Protein 6LFW (pdb70)

Secondary structure (DSSP, 8-state):
-PPPEE-S-SEEEE-TT--EEEEEEESS--TT-EEEEEE-TT--EEEEEETTTEEPTT--TTEEEEEETTEEEEEE-S--GGG-SEEEEEE-SSSSPEE---EEEEE----EEEEE--EEE-TT--EEEEEEEESS-GGGSEEEEEEE-TT--EEEEEEE-TT--EEE-GGGTTTEEEEEETTTTEEEEEE-S--GGG-EEEEEEEEEEEETTTEEEEEEE---EEEEE--

Nearest PDB structures (foldseek):
  6lfw-assembly1_A  TM=1.004E+00  e=7.550E-48  Mus musculus
  3etb-assembly3_H  TM=9.544E-01  e=4.315E-32  Mus musculus
  7pa6-assembly2_TTT  TM=9.488E-01  e=3.819E-30  Homo sapiens
  6eqc-assembly1_D  TM=9.399E-01  e=9.265E-30  Mus musculus
  4ouo-assembly1_A-2  TM=4.957E-01  e=4.091E-26  Gallus gallus

B-factor: mean 19.58, std 11.1, range [7.52, 74.3]

CATH classification: 2.60.40.10

Solvent-accessible surface area: 10933 Å² total; per-residue (Å²): 205,71,2,109,15,43,14,100,29,89,53,50,65,3,46,101,47,54,173,14,74,0,52,1,116,2,66,72,12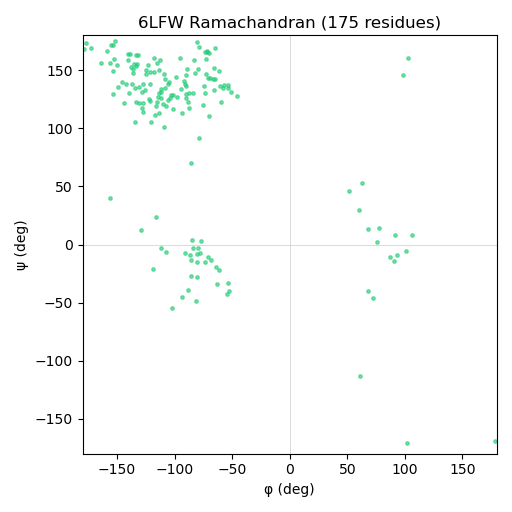2,0,51,44,22,0,0,0,0,15,21,56,112,109,26,39,7,66,3,5,0,54,68,6,65,76,50,36,96,82,28,59,104,63,8,102,4,46,32,70,32,48,93,7,23,0,20,0,20,97,4,62,103,111,3,37,5,31,0,1,0,1,0,4,71,63,94,23,24,26,20,1,58,6,0,103,0,62,56,100,266,162,26,115,15,93,16,61,37,29,27,128,26,150,66,53,23,66,26,101,0,29,0,52,9,53,53,31,86,2,48,97,64,12,1,7,0,0,4,24,17,93,118,144,125,8,58,5,0,0,20,7,27,12,83,34,88,59,98,40,18,112,99,0,117,87,23,7,76,3,42,35,29,58,140,173,44,38,0,43,0,62,0,50,61,2,108,65,103,1,32,6,69,0,5,0,0,21,7,23,88,39,131,136,102,116,2,75,2,7,16,65,25,4,113,18,16,58,1,51,6,55,126

Sequence (231 aa):
MDIQMTQTASSLSSASLGDRVVTISSSCRRASQYINNYLLNWYQQKPDGTTVTLLLIYYTSSILHSGVPSSRFIIGSSGSGTDYSLTISSNLDQQEDIATYFCQQGYTLPLTFGAGTKKLELKREVKLVESGGGLVKPGGSSLKKLSSCCAASGFTFSTYGMSWVRQTPEKRLEWVASISGGGDTYYTDDIVKGRVTISRDNDRNILYLQMMSSSSLLRSSEDTAMYHCCTRGALVRLPHYYSMMDYWGQGTSSVTVSS

Radius of gyration: 17.37 Å; Cα contacts (8 Å, |Δi|>4): 722; chains: 1; bounding box: 48×35×43 Å

Foldseek 3Di:
DDKAKAFPAQEDEDAAQAKDKTKIFIPWFQALQKWKWWQAPVGFIATAAGSQAHGDPPHDPQWGWDDGTGIIMIMHGRDDPRRQTWMKMWGQRDPPIAIYFTYGYHYVVLWAWAKDWADEEAFFAKIKMKIAIDNDQLLQWKKFKWWQFPSRGIGTAKIAGSVGDIDGHPVCPPQWDWGADNVRRMIMIIGGGDDQRVFTFIKMFIWDADDPPTSTDRGGIHSGDTHGYHD

Structure (mmCIF, N/CA/C/O backbone):
data_6LFW
#
_entry.id   6LFW
#
_cell.length_a   92.210
_cell.length_b   92.210
_cell.length_c   51.550
_cell.angle_alpha   90.000
_cell.angle_beta   90.000
_cell.angle_gamma   90.000
#
_symmetry.space_group_name_H-M   'I 4'
#
loop_
_entity.id
_entity.type
_entity.pdbx_description
1 polymer PCB4scFv(hN56D)
2 non-polymer 1,2,3-tris(chloranyl)-5-(3-chloranyl-4-methoxy-phenyl)benzene
3 non-polymer 'SODIUM ION'
4 water water
#
loop_
_atom_site.group_PDB
_atom_site.id
_atom_site.type_symbol
_atom_site.label_atom_id
_atom_site.label_alt_id
_atom_site.label_comp_id
_atom_site.label_asym_id
_atom_site.label_entity_id
_atom_site.label_seq_id
_atom_site.pdbx_PDB_ins_code
_atom_site.Cartn_x
_atom_site.Cartn_y
_atom_site.Cartn_z
_atom_site.occupancy
_atom_site.B_iso_or_equiv
_atom_site.auth_seq_id
_atom_site.auth_comp_id
_atom_site.auth_asym_id
_atom_site.auth_atom_id
_atom_site.pdbx_PDB_model_num
ATOM 1 N N . MET A 1 1 ? 3.34100 8.90500 1.04100 1.000 53.35113 1 MET A N 1
ATOM 2 C CA . MET A 1 1 ? 2.47800 8.52200 -0.06900 1.000 52.02992 1 MET A CA 1
ATOM 3 C C . MET A 1 1 ? 1.38400 9.56300 -0.27600 1.000 41.54182 1 MET A C 1
ATOM 4 O O . MET A 1 1 ? 1.10000 10.36700 0.61600 1.000 39.79951 1 MET A O 1
ATOM 9 N N . ASP A 1 2 ? 0.77800 9.54600 -1.45900 1.000 32.26439 2 ASP A N 1
ATOM 10 C CA . ASP A 1 2 ? -0.21300 10.56000 -1.79900 1.000 24.55558 2 ASP A CA 1
ATOM 11 C C . ASP A 1 2 ? -1.45000 10.41700 -0.91800 1.000 19.88923 2 ASP A C 1
ATOM 12 O O . ASP A 1 2 ? -1.87200 9.31000 -0.57600 1.000 22.81326 2 ASP A O 1
ATOM 17 N N . ILE A 1 3 ? -2.02100 11.54700 -0.53000 1.000 14.00431 3 ILE A N 1
ATOM 18 C CA . ILE A 1 3 ? -3.25800 11.54700 0.24400 1.000 12.56993 3 ILE A CA 1
ATOM 19 C C . ILE A 1 3 ? -4.42800 11.51700 -0.73300 1.000 12.67784 3 ILE A C 1
ATOM 20 O O . ILE A 1 3 ? -4.60100 12.43400 -1.53900 1.000 15.36500 3 ILE A O 1
ATOM 25 N N . GLN A 1 4 ? -5.22600 10.45900 -0.67600 1.000 12.97524 4 GLN A N 1
ATOM 26 C CA . GLN A 1 4 ? -6.39200 10.33800 -1.53900 1.000 14.22276 4 GLN A CA 1
ATOM 27 C C . GLN A 1 4 ? -7.58300 11.01100 -0.86900 1.000 11.99618 4 GLN A C 1
ATOM 28 O O . GLN A 1 4 ? -7.86300 10.76300 0.30500 1.000 12.77785 4 GLN A O 1
ATOM 34 N N . MET A 1 5 ? -8.27400 11.86900 -1.61400 1.000 11.54875 5 MET A N 1
ATOM 35 C CA . MET A 1 5 ? -9.48100 12.53600 -1.13700 1.000 10.05384 5 MET A CA 1
ATOM 36 C C . MET A 1 5 ? -10.67600 11.88400 -1.81100 1.000 10.28544 5 MET A C 1
ATOM 37 O O . MET A 1 5 ? -10.76100 11.85800 -3.05100 1.000 12.73047 5 MET A O 1
ATOM 42 N N . THR A 1 6 ? -11.61500 11.39700 -1.00700 1.000 11.11449 6 THR A N 1
ATOM 43 C CA . THR A 1 6 ? -12.76100 10.64900 -1.50900 1.000 11.07501 6 THR A CA 1
ATOM 44 C C . THR A 1 6 ? -14.04600 11.41500 -1.22600 1.000 10.41967 6 THR A C 1
ATOM 45 O O . THR A 1 6 ? -14.34700 11.72700 -0.06800 1.000 10.85656 6 THR A O 1
ATOM 49 N N . GLN A 1 7 ? -14.80400 11.70300 -2.27800 1.000 9.51956 7 GLN A N 1
ATOM 50 C CA . GLN A 1 7 ? -16.16300 12.22600 -2.16600 1.000 8.72210 7 GLN A CA 1
ATOM 51 C C . GLN A 1 7 ? -17.08400 11.08800 -2.60700 1.000 9.11425 7 GLN A C 1
ATOM 52 O O . GLN A 1 7 ? -17.19300 10.79600 -3.80000 1.000 11.15660 7 GLN A O 1
ATOM 58 N N . THR A 1 8 ? -17.69800 10.38600 -1.64500 1.000 10.47231 8 THR A N 1
ATOM 59 C CA . THR A 1 8 ? -18.42100 9.16500 -1.99900 1.000 10.72760 8 THR A CA 1
ATOM 60 C C . THR A 1 8 ? -19.59500 9.42800 -2.92800 1.000 11.30925 8 THR A C 1
ATOM 61 O O . THR A 1 8 ? -19.89400 8.58500 -3.78300 1.000 13.32265 8 THR A O 1
ATOM 65 N N . ALA A 1 9 ? -20.27000 10.57000 -2.79000 1.000 11.27240 9 ALA A N 1
ATOM 66 C CA . ALA A 1 9 ? -21.38800 10.88600 -3.67100 1.000 11.76194 9 ALA A CA 1
ATOM 67 C C . ALA A 1 9 ? -20.88900 11.64100 -4.89000 1.000 10.34335 9 ALA A C 1
ATOM 68 O O . ALA A 1 9 ? -20.17000 12.63700 -4.76500 1.000 12.50676 9 ALA A O 1
ATOM 70 N N . SER A 1 10 ? -21.27100 11.17500 -6.07000 1.000 9.87487 10 SER A N 1
ATOM 71 C CA . SER A 1 10 ? -20.96400 11.93700 -7.27400 1.000 9.64063 10 SER A CA 1
ATOM 72 C C . SER A 1 10 ? -22.00700 12.98500 -7.58000 1.000 9.11951 10 SER A C 1
ATOM 73 O O . SER A 1 10 ? -21.67600 14.01000 -8.18200 1.000 11.00132 10 SER A O 1
ATOM 76 N N . SER A 1 11 ? -23.25700 12.77500 -7.16100 1.000 9.57220 11 SER A N 1
ATOM 77 C CA . SER A 1 11 ? -24.24800 13.83100 -7.29200 1.000 9.74327 11 SER A CA 1
ATOM 78 C C . SER A 1 11 ? -25.30700 13.63700 -6.22800 1.000 11.03290 11 SER A C 1
ATOM 79 O O . SER A 1 11 ? -25.58100 12.51000 -5.81900 1.000 11.01711 11 SER A O 1
ATOM 82 N N . LEU A 1 12 ? -25.89100 14.75000 -5.78000 1.000 10.97237 12 LEU A N 1
ATOM 83 C CA . LEU A 1 12 ? -27.02000 14.71900 -4.86200 1.000 11.16976 12 LEU A CA 1
ATOM 84 C C . LEU A 1 12 ? -28.16800 15.48200 -5.49900 1.000 13.06472 12 LEU A C 1
ATOM 85 O O . LEU A 1 12 ? -27.96100 16.55400 -6.07900 1.000 13.84640 12 LEU A O 1
ATOM 90 N N A SER A 1 13 ? -29.38200 14.93400 -5.37900 0.570 12.68573 13 SER A N 1
ATOM 91 N N B SER A 1 13 ? -29.35500 14.89700 -5.44500 0.430 13.57268 13 SER A N 1
ATOM 92 C CA A SER A 1 13 ? -30.59600 15.50000 -5.97200 0.570 13.83587 13 SER A CA 1
ATOM 93 C CA B SER A 1 13 ? -30.55600 15.53800 -5.95000 0.430 15.60713 13 SER A CA 1
ATOM 94 C C A SER A 1 13 ? -31.44800 16.13700 -4.87700 0.570 14.27013 13 SER A C 1
ATOM 95 C C B SER A 1 13 ? -31.27300 16.20900 -4.79100 0.430 15.47817 13 SER A C 1
ATOM 96 O O A SER A 1 13 ? -31.85300 15.46100 -3.92500 0.570 15.93875 13 SER A O 1
ATOM 97 O O B SER A 1 13 ? -31.37700 15.64500 -3.69800 0.430 16.90992 13 SER A O 1
ATOM 102 N N . ALA A 1 14 ? -31.74700 17.42700 -5.02400 1.000 14.93863 14 ALA A N 1
ATOM 103 C CA . ALA A 1 14 ? -32.37300 18.18300 -3.95000 1.000 17.17311 14 ALA A CA 1
ATOM 104 C C . ALA A 1 14 ? -33.36200 19.19300 -4.51200 1.000 19.14703 14 ALA A C 1
ATOM 105 O O . ALA A 1 14 ? -33.44000 19.41700 -5.71900 1.000 20.01556 14 ALA A O 1
ATOM 107 N N . SER A 1 15 ? -34.12900 19.79300 -3.61000 1.000 18.68645 15 SER A N 1
ATOM 108 C CA . SER A 1 15 ? -35.11100 20.81100 -3.95100 1.000 19.67341 15 SER A CA 1
ATOM 109 C C . SER A 1 15 ? -34.69000 22.15700 -3.37600 1.000 16.48356 15 SER A C 1
ATOM 110 O O . SER A 1 15 ? -33.91800 22.23000 -2.42000 1.000 16.07561 15 SER A O 1
ATOM 113 N N . LEU A 1 16 ? -35.22600 23.23100 -3.95700 1.000 17.08889 16 LEU A N 1
ATOM 114 C CA . LEU A 1 16 ? -34.99100 24.55600 -3.40100 1.000 17.20996 16 LEU A CA 1
ATOM 115 C C . LEU A 1 16 ? -35.36800 24.58400 -1.92800 1.000 16.24668 16 LEU A C 1
ATOM 116 O O . LEU A 1 16 ? -36.40100 24.04400 -1.52000 1.000 19.37864 16 LEU A O 1
ATOM 121 N N . GLY A 1 17 ? -34.52200 25.21800 -1.13100 1.000 15.49923 17 GLY A N 1
ATOM 122 C CA . GLY A 1 17 ? -34.76600 25.31000 0.29000 1.000 14.49121 17 GLY A CA 1
ATOM 123 C C . GLY A 1 17 ? -34.23900 24.14400 1.08900 1.000 14.54122 17 GLY A C 1
ATOM 124 O O . GLY A 1 17 ? -34.19000 24.24000 2.31800 1.000 16.42565 17 GLY A O 1
ATOM 125 N N . ASP A 1 18 ? -33.81300 23.06300 0.43200 1.000 15.67030 18 ASP A N 1
ATOM 126 C CA . ASP A 1 18 ? -33.33300 21.88200 1.12800 1.000 15.11234 18 ASP A CA 1
ATOM 127 C C . ASP A 1 18 ? -31.97700 22.15200 1.76300 1.000 14.58596 18 ASP A C 1
ATOM 128 O O . ASP A 1 18 ? -31.29200 23.13000 1.46500 1.000 14.41489 18 ASP A O 1
ATOM 133 N N . ARG A 1 19 ? -31.58900 21.24200 2.64100 1.000 13.97799 19 ARG A N 1
ATOM 134 C CA . ARG A 1 19 ? -30.25600 21.20500 3.20800 1.000 14.45963 19 ARG A CA 1
ATOM 135 C C . ARG A 1 19 ? -29.57400 19.95100 2.68500 1.000 14.14906 19 ARG A C 1
ATOM 136 O O . ARG A 1 19 ? -30.16900 18.86900 2.67900 1.000 17.41525 19 ARG A O 1
ATOM 144 N N A VAL A 1 20 ? -28.34700 20.10200 2.19500 0.770 12.68310 20 VAL A N 1
ATOM 145 N N B VAL A 1 20 ? -28.31400 20.09300 2.28200 0.230 13.58321 20 VAL A N 1
ATOM 146 C CA A VAL A 1 20 ? -27.58900 18.97400 1.67200 0.770 13.41740 20 VAL A CA 1
ATOM 147 C CA B VAL A 1 20 ? -27.57000 19.02500 1.62400 0.230 13.68585 20 VAL A CA 1
ATOM 148 C C A VAL A 1 20 ? -26.22400 18.95300 2.33100 0.770 12.73574 20 VAL A C 1
ATOM 149 C C B VAL A 1 20 ? -26.17800 18.95800 2.23800 0.230 12.76732 20 VAL A C 1
ATOM 150 O O A VAL A 1 20 ? -25.64000 19.99900 2.62600 0.770 14.18854 20 VAL A O 1
ATOM 151 O O B VAL A 1 20 ? -25.53200 19.99400 2.42200 0.230 12.86207 20 VAL A O 1
ATOM 158 N N . THR A 1 21 ? -25.71100 17.74600 2.55300 1.000 11.86984 21 THR A N 1
ATOM 159 C CA . THR A 1 21 ? -24.38500 17.55300 3.13100 1.000 12.13303 21 THR A CA 1
ATOM 160 C C . THR A 1 21 ? -23.52000 16.71400 2.20200 1.000 11.74615 21 THR A C 1
ATOM 161 O O . THR A 1 21 ? -23.91100 15.60800 1.80500 1.000 13.78850 21 THR A O 1
ATOM 165 N N . ILE A 1 22 ? -22.34800 17.24500 1.86000 1.000 10.69076 22 ILE A N 1
ATOM 166 C CA . ILE A 1 22 ? -21.40000 16.61300 0.94900 1.000 9.81697 22 ILE A CA 1
ATOM 167 C C . ILE A 1 22 ? -20.21700 16.10800 1.76700 1.000 9.99594 22 ILE A C 1
ATOM 168 O O . ILE A 1 22 ? -19.50300 16.90300 2.38800 1.000 10.39335 22 ILE A O 1
ATOM 173 N N . SER A 1 23 ? -19.98300 14.79800 1.72800 1.000 10.30387 23 SER A N 1
ATOM 174 C CA A SER A 1 23 ? -18.88800 14.21100 2.49100 0.410 10.63285 23 SER A CA 1
ATOM 175 C CA B SER A 1 23 ? -18.89400 14.18600 2.48100 0.270 10.38282 23 SER A CA 1
ATOM 176 C CA C SER A 1 23 ? -18.90000 14.15700 2.46900 0.320 10.24597 23 SER A CA 1
ATOM 177 C C . SER A 1 23 ? -17.57500 14.24800 1.71100 1.000 10.01962 23 SER A C 1
ATOM 178 O O . SER A 1 23 ? -17.53500 14.17600 0.48000 1.000 11.29609 23 SER A O 1
ATOM 185 N N . CYS A 1 24 ? -16.47900 14.36300 2.45600 1.000 10.51968 24 CYS A N 1
ATOM 186 C CA . CYS A 1 24 ? -15.12800 14.33400 1.90600 1.000 10.53811 24 CYS A CA 1
ATOM 187 C C . CYS A 1 24 ? -14.25400 13.60900 2.91300 1.000 10.88025 24 CYS A C 1
ATOM 188 O O . CYS A 1 24 ? -14.15800 14.05000 4.05700 1.000 13.80692 24 CYS A O 1
ATOM 191 N N . ARG A 1 25 ? -13.60300 12.52700 2.51000 1.000 11.20924 25 ARG A N 1
ATOM 192 C CA A ARG A 1 25 ? -12.74700 11.75300 3.39800 0.500 12.05671 25 ARG A CA 1
ATOM 193 C CA B ARG A 1 25 ? -12.74200 11.77600 3.41000 0.500 11.91459 25 ARG A CA 1
ATOM 194 C C . ARG A 1 25 ? -11.31200 11.82600 2.90000 1.000 11.96459 25 ARG A C 1
ATOM 195 O O . ARG A 1 25 ? -11.06700 11.71900 1.70600 1.000 13.51215 25 ARG A O 1
ATOM 210 N N . ALA A 1 26 ? -10.36400 12.01000 3.81700 1.000 12.84101 26 ALA A N 1
ATOM 211 C CA . ALA A 1 26 ? -8.94300 11.96900 3.50200 1.000 13.55689 26 ALA A CA 1
ATOM 212 C C . ALA A 1 26 ? -8.38500 10.59800 3.87700 1.000 13.74639 26 ALA A C 1
ATOM 213 O O . ALA A 1 26 ? -8.80400 10.00100 4.86500 1.000 14.37804 26 ALA A O 1
ATOM 215 N N . SER A 1 27 ? -7.44200 10.08900 3.07700 1.000 14.10169 27 SER A N 1
ATOM 216 C CA . SER A 1 27 ? -6.85100 8.78300 3.37900 1.000 13.44372 27 SER A CA 1
ATOM 217 C C . SER A 1 27 ? -5.88700 8.83800 4.55900 1.000 15.68872 27 SER A C 1
ATOM 218 O O . SER A 1 27 ? -5.51900 7.78500 5.09200 1.000 17.68107 27 SER A O 1
ATOM 221 N N . GLN A 1 28 ? -5.46100 10.02800 4.97500 1.000 16.13615 28 GLN A N 1
ATOM 222 C CA . GLN A 1 28 ? -4.70700 10.15800 6.20600 1.000 19.28126 28 GLN A CA 1
ATOM 223 C C . GLN A 1 28 ? -4.96000 11.53400 6.79100 1.000 16.18352 28 GLN A C 1
ATOM 224 O O . GLN A 1 28 ? -5.61900 12.38100 6.18500 1.000 15.25972 28 GLN A O 1
ATOM 230 N N . TYR A 1 29 ? -4.41300 11.74800 7.97800 1.000 17.84161 29 TYR A N 1
ATOM 231 C CA . TYR A 1 29 ? -4.58100 12.99700 8.70200 1.000 19.53129 29 TYR A CA 1
ATOM 232 C C . TYR A 1 29 ? -4.09400 14.17400 7.86700 1.000 18.62065 29 TYR A C 1
ATOM 233 O O . TYR A 1 29 ? -3.05800 14.09700 7.20500 1.000 19.16809 29 TYR A O 1
ATOM 242 N N . ILE A 1 30 ? -4.86600 15.26200 7.88300 1.000 15.86243 30 ILE A N 1
ATOM 243 C CA . ILE A 1 30 ? -4.50100 16.45800 7.12600 1.000 15.56502 30 ILE A CA 1
ATOM 244 C C . ILE A 1 30 ? -4.54400 17.72000 7.98100 1.000 16.70727 30 ILE A C 1
ATOM 245 O O . ILE A 1 30 ? -4.50300 18.83400 7.44300 1.000 16.18878 30 ILE A O 1
ATOM 250 N N . ASN A 1 31 ? -4.64800 17.56700 9.30700 1.000 19.24441 31 ASN A N 1
ATOM 251 C CA . ASN A 1 31 ? -4.51100 18.69900 10.23000 1.000 19.33916 31 ASN A CA 1
ATOM 252 C C . ASN A 1 31 ? -5.55600 19.78500 9.96800 1.000 15.64398 31 ASN A C 1
ATOM 253 O O . ASN A 1 31 ? -5.30100 20.96800 10.18200 1.000 16.89676 31 ASN A O 1
ATOM 258 N N . ASN A 1 32 ? -6.73100 19.41100 9.46400 1.000 16.05982 32 ASN A N 1
ATOM 259 C CA . ASN A 1 32 ? -7.79800 20.36100 9.17000 1.000 15.02549 32 ASN A CA 1
ATOM 260 C C . ASN A 1 32 ? -7.45000 21.29800 8.02000 1.000 13.18842 32 ASN A C 1
ATOM 261 O O . ASN A 1 32 ? -8.14800 22.29800 7.80800 1.000 14.35698 32 ASN A O 1
ATOM 266 N N . TYR A 1 33 ? -6.39800 20.99500 7.25300 1.000 12.95945 33 TYR A N 1
ATOM 267 C CA . TYR A 1 33 ? -6.00400 21.82400 6.11200 1.000 12.62257 33 TYR A CA 1
ATOM 268 C C . TYR A 1 33 ? -6.80800 21.39700 4.88300 1.000 11.88300 33 TYR A C 1
ATOM 269 O O . TYR A 1 33 ? -6.29500 20.83000 3.91500 1.000 12.17514 33 TYR A O 1
ATOM 278 N N . LEU A 1 34 ? -8.09800 21.70600 4.92600 1.000 11.92775 34 LEU A N 1
ATOM 279 C CA A LEU A 1 34 ? -9.05600 21.27300 3.91800 0.600 11.62245 34 LEU A CA 1
ATOM 280 C CA B LEU A 1 34 ? -9.03800 21.28300 3.89900 0.400 11.47243 34 LEU A CA 1
ATOM 281 C C . LEU A 1 34 ? -9.72700 22.49900 3.30800 1.000 10.59601 34 LEU A C 1
ATOM 282 O O . LEU A 1 34 ? -10.26500 23.34500 4.04100 1.000 11.75667 34 LEU A O 1
ATOM 291 N N . ASN A 1 35 ? -9.71900 22.57600 1.98100 1.000 9.83276 35 ASN A N 1
ATOM 292 C CA . ASN A 1 35 ? -10.37400 23.64500 1.24100 1.000 9.21953 35 ASN A CA 1
ATOM 293 C C . ASN A 1 35 ? -11.54300 23.07900 0.44500 1.000 9.18268 35 ASN A C 1
ATOM 294 O O . ASN A 1 35 ? -11.51100 21.92400 0.01900 1.000 9.84592 35 ASN A O 1
ATOM 299 N N . TRP A 1 36 ? -12.56400 23.90500 0.22500 1.000 8.93791 36 TRP A N 1
ATOM 300 C CA . TRP A 1 36 ? -13.68900 23.54300 -0.62700 1.000 8.89844 36 TRP A CA 1
ATOM 301 C C . TRP A 1 36 ? -13.79600 24.54600 -1.75900 1.000 8.62472 36 TRP A C 1
ATOM 302 O O . TRP A 1 36 ? -13.68600 25.75800 -1.52700 1.000 9.56957 36 TRP A O 1
ATOM 313 N N . TYR A 1 37 ? -14.06000 24.03600 -2.96500 1.000 8.91159 37 TYR A N 1
ATOM 314 C CA . TYR A 1 37 ? -14.24700 24.84100 -4.16500 1.000 9.38270 37 TYR A CA 1
ATOM 315 C C . TYR A 1 37 ? -15.62400 24.57300 -4.76300 1.000 9.60115 37 TYR A C 1
ATOM 316 O O . TYR A 1 37 ? -16.15300 23.45400 -4.68600 1.000 9.58273 37 TYR A O 1
ATOM 325 N N . GLN A 1 38 ? -16.18500 25.60300 -5.38900 1.000 9.63537 38 GLN A N 1
ATOM 326 C CA . GLN A 1 38 ? -17.45100 25.51600 -6.11100 1.000 9.53272 38 GLN A CA 1
ATOM 327 C C . GLN A 1 38 ? -17.18700 25.75200 -7.58800 1.000 9.40639 38 GLN A C 1
ATOM 328 O O . GLN A 1 38 ? -16.55100 26.74600 -7.95200 1.000 10.80919 38 GLN A O 1
ATOM 334 N N . GLN A 1 39 ? -17.63800 24.82300 -8.43800 1.000 9.07740 39 GLN A N 1
ATOM 335 C CA . GLN A 1 39 ? -17.55700 24.99700 -9.88800 1.000 8.79579 39 GLN A CA 1
ATOM 336 C C . GLN A 1 39 ? -18.96200 25.11900 -10.45300 1.000 9.67484 39 GLN A C 1
ATOM 337 O O . GLN A 1 39 ? -19.74200 24.16700 -10.40200 1.000 10.01436 39 GLN A O 1
ATOM 343 N N . LYS A 1 40 ? -19.28700 26.30200 -10.97500 1.000 10.73023 40 LYS A N 1
ATOM 344 C CA . LYS A 1 40 ? -20.61200 26.53300 -11.53100 1.000 11.94354 40 LYS A CA 1
ATOM 345 C C . LYS A 1 40 ? -20.77000 25.77700 -12.85100 1.000 11.97775 40 LYS A C 1
ATOM 346 O O . LYS A 1 40 ? -19.78300 25.33300 -13.44400 1.000 12.77785 40 LYS A O 1
ATOM 352 N N . PRO A 1 41 ? -22.01000 25.63200 -13.34300 1.000 13.17000 41 PRO A N 1
ATOM 353 C CA . PRO A 1 41 ? -22.19300 24.98700 -14.65300 1.000 14.73598 41 PRO A CA 1
ATOM 354 C C . PRO A 1 41 ? -21.37000 25.60300 -15.76700 1.000 14.56227 41 PRO A C 1
ATOM 355 O O . PRO A 1 41 ? -20.91700 24.87200 -16.65900 1.000 16.09930 41 PRO A O 1
ATOM 359 N N . ASP A 1 42 ? -21.13500 26.91300 -15.73800 1.000 13.67796 42 ASP A N 1
ATOM 360 C CA . ASP A 1 42 ? -20.34000 27.53200 -16.79300 1.000 13.66480 42 ASP A CA 1
ATOM 361 C C . ASP A 1 42 ? -18.84600 27.27700 -16.62900 1.000 12.62257 42 ASP A C 1
ATOM 362 O O . ASP A 1 42 ? -18.04700 27.78400 -17.42400 1.000 13.74112 42 ASP A O 1
ATOM 367 N N . GLY A 1 43 ? -18.44800 26.49800 -15.62300 1.000 11.92775 43 GLY A N 1
ATOM 368 C CA . GLY A 1 43 ? -17.07100 26.10000 -15.44100 1.000 12.48571 43 GLY A CA 1
ATOM 369 C C . GLY A 1 43 ? -16.30100 26.94200 -14.44700 1.000 11.14607 43 GLY A C 1
ATOM 370 O O . GLY A 1 43 ? -15.21000 26.54100 -14.04400 1.000 11.91985 43 GLY A O 1
ATOM 371 N N A THR A 1 44 ? -16.82800 28.09700 -14.04600 0.450 10.98553 44 THR A N 1
ATOM 372 N N B THR A 1 44 ? -16.83800 28.09700 -14.04300 0.550 10.72234 44 THR A N 1
ATOM 373 C CA A THR A 1 44 ? -16.07500 28.99200 -13.17900 0.450 10.63022 44 THR A CA 1
ATOM 374 C CA B THR A 1 44 ? -16.11700 28.98900 -13.14400 0.550 10.44862 44 THR A CA 1
ATOM 375 C C A THR A 1 44 ? -15.89300 28.38200 -11.79400 0.450 9.98278 44 THR A C 1
ATOM 376 C C B THR A 1 44 ? -15.88800 28.32100 -11.79800 0.550 10.48020 44 THR A C 1
ATOM 377 O O A THR A 1 44 ? -16.85600 27.93900 -11.15400 0.450 10.29860 44 THR A O 1
ATOM 378 O O B THR A 1 44 ? -16.81500 27.77600 -11.18400 0.550 12.11461 44 THR A O 1
ATOM 385 N N . VAL A 1 45 ? -14.65100 28.39200 -11.32500 1.000 9.89592 45 VAL A N 1
ATOM 386 C CA . VAL A 1 45 ? -14.27400 27.82600 -10.03800 1.000 8.86685 45 VAL A CA 1
ATOM 387 C C . VAL A 1 45 ? -14.02200 28.97500 -9.07600 1.000 9.95383 45 VAL A C 1
ATOM 388 O O . VAL A 1 45 ? -13.31900 29.93800 -9.42000 1.000 11.85405 45 VAL A O 1
ATOM 392 N N . THR A 1 46 ? -14.56100 28.85800 -7.86300 1.000 10.23544 46 THR A N 1
ATOM 393 C CA . THR A 1 46 ? -14.24500 29.79300 -6.80000 1.000 10.60390 46 THR A CA 1
ATOM 394 C C . THR A 1 46 ? -13.93700 29.03500 -5.52300 1.000 10.10121 46 THR A C 1
ATOM 395 O O . THR A 1 46 ? -14.40300 27.90700 -5.31200 1.000 10.36966 46 THR A O 1
ATOM 399 N N . LEU A 1 47 ? -13.14000 29.67900 -4.67700 1.000 10.89341 47 LEU A N 1
ATOM 400 C CA . LEU A 1 47 ? -12.92800 29.19800 -3.32400 1.000 10.38019 47 LEU A CA 1
ATOM 401 C C . LEU A 1 47 ? -14.18800 29.45100 -2.50500 1.000 11.40663 47 LEU A C 1
ATOM 402 O O . LEU A 1 47 ? -14.76700 30.54200 -2.53600 1.000 13.30949 47 LEU A O 1
ATOM 407 N N A LEU A 1 48 ? -14.59000 28.43800 -1.74600 0.710 11.08817 48 LEU A N 1
ATOM 408 N N B LEU A 1 48 ? -14.63700 28.42500 -1.78600 0.290 11.16186 48 LEU A N 1
ATOM 409 C CA A LEU A 1 48 ? -15.77900 28.49100 -0.91200 0.710 12.06460 48 LEU A CA 1
ATOM 410 C CA B LEU A 1 48 ? -15.75800 28.56500 -0.86400 0.290 11.55402 48 LEU A CA 1
ATOM 411 C C A LEU A 1 48 ? -15.45100 28.52100 0.57400 0.710 11.68824 48 LEU A C 1
ATOM 412 C C B LEU A 1 48 ? -15.28100 28.64100 0.57800 0.290 11.76720 48 LEU A C 1
ATOM 413 O O A LEU A 1 48 ? -15.95200 29.39500 1.30100 0.710 12.41728 48 LEU A O 1
ATOM 414 O O B LEU A 1 48 ? -15.53300 29.62800 1.27600 0.290 12.98577 48 LEU A O 1
ATOM 423 N N . ILE A 1 49 ? -14.61400 27.59100 1.03900 1.000 11.39874 49 ILE A N 1
ATOM 424 C CA . ILE A 1 49 ? -14.23100 27.45500 2.43600 1.000 11.40663 49 ILE A CA 1
ATOM 425 C C . ILE A 1 49 ? -12.76100 27.06200 2.48400 1.000 11.98565 49 ILE A C 1
ATOM 426 O O . ILE A 1 49 ? -12.28100 26.31800 1.62100 1.000 11.32504 49 ILE A O 1
ATOM 431 N N . TYR A 1 50 ? -12.03900 27.56000 3.48200 1.000 11.41979 50 TYR A N 1
ATOM 432 C CA . TYR A 1 50 ? -10.67100 27.12100 3.70500 1.000 12.69100 50 TYR A CA 1
ATOM 433 C C . TYR A 1 50 ? -10.47900 26.83700 5.18300 1.000 12.44360 50 TYR A C 1
ATOM 434 O O . TYR A 1 50 ? -11.28600 27.24700 6.02300 1.000 13.33318 50 TYR A O 1
ATOM 443 N N . TYR A 1 51 ? -9.41300 26.10000 5.49000 1.000 12.30411 51 TYR A N 1
ATOM 444 C CA . TYR A 1 51 ? -9.11500 25.69600 6.86600 1.000 13.86219 51 TYR A CA 1
ATOM 445 C C . TYR A 1 51 ? -10.33700 25.04700 7.51800 1.000 13.73323 51 TYR A C 1
ATOM 446 O O . TYR A 1 51 ? -10.72200 25.37600 8.64500 1.000 14.35435 51 TYR A O 1
ATOM 455 N N . THR A 1 52 ? -10.96300 24.13200 6.76900 1.000 12.59098 52 THR A N 1
ATOM 456 C CA . THR A 1 52 ? -12.11800 23.34300 7.18800 1.000 12.23568 52 THR A CA 1
ATOM 457 C C . THR A 1 52 ? -13.41800 24.13300 7.28400 1.000 12.73311 52 THR A C 1
ATOM 458 O O . THR A 1 52 ? -14.44500 23.68400 6.76500 1.000 12.26200 52 THR A O 1
ATOM 462 N N . SER A 1 53 ? -13.39100 25.31300 7.90300 1.000 13.15947 53 SER A N 1
ATOM 463 C CA A SER A 1 53 ? -14.62400 25.98600 8.27800 0.710 13.16210 53 SER A CA 1
ATOM 464 C CA B SER A 1 53 ? -14.62600 25.98900 8.27300 0.290 13.26475 53 SER A CA 1
ATOM 465 C C . SER A 1 53 ? -14.64700 27.48700 8.00800 1.000 13.93588 53 SER A C 1
ATOM 466 O O . SER A 1 53 ? -15.67500 28.11800 8.27800 1.000 16.25195 53 SER A O 1
ATOM 471 N N . ILE A 1 54 ? -13.57200 28.08200 7.50000 1.000 14.09380 54 ILE A N 1
ATOM 472 C CA . ILE A 1 54 ? -13.53800 29.53500 7.31700 1.000 15.45975 54 ILE A CA 1
ATOM 473 C C . ILE A 1 54 ? -14.11400 29.87300 5.94500 1.000 15.09655 54 ILE A C 1
ATOM 474 O O . ILE A 1 54 ? -13.63000 29.38500 4.91900 1.000 15.03865 54 ILE A O 1
ATOM 479 N N . LEU A 1 55 ? -15.15700 30.69300 5.92100 1.000 15.85716 55 LEU A N 1
ATOM 480 C CA . LEU A 1 55 ? -15.77900 31.07900 4.66300 1.000 16.44408 55 LEU A CA 1
ATOM 481 C C . LEU A 1 55 ? -14.92200 32.07800 3.90300 1.000 17.17574 55 LEU A C 1
ATOM 482 O O . LEU A 1 55 ? -14.40400 33.05100 4.46600 1.000 19.45760 55 LEU A O 1
ATOM 487 N N . HIS A 1 56 ? -14.81100 31.85100 2.60100 1.000 16.67832 56 HIS A N 1
ATOM 488 C CA . HIS A 1 56 ? -14.15700 32.79700 1.71800 1.000 17.03099 56 HIS A CA 1
ATOM 489 C C . HIS A 1 56 ? -15.03800 34.03400 1.52300 1.000 18.43642 56 HIS A C 1
ATOM 490 O O . HIS A 1 56 ? -16.25000 34.01200 1.75300 1.000 18.97596 56 HIS A O 1
ATOM 497 N N . SER A 1 57 ? -14.39200 35.12200 1.10000 1.000 19.95502 57 SER A N 1
ATOM 498 C CA . SER A 1 57 ? -15.05100 36.38500 0.81000 1.000 21.15780 57 SER A CA 1
ATOM 499 C C . SER A 1 57 ? -16.31300 36.18000 -0.02600 1.000 21.79998 57 SER A C 1
ATOM 500 O O . SER A 1 57 ? -16.27700 35.52000 -1.07300 1.000 23.39754 57 SER A O 1
ATOM 503 N N . GLY A 1 58 ? -17.43800 36.74100 0.44500 1.000 24.59769 58 GLY A N 1
ATOM 504 C CA . GLY A 1 58 ? -18.67600 36.67600 -0.29700 1.000 23.19489 58 GLY A CA 1
ATOM 505 C C . GLY A 1 58 ? -19.57000 35.48900 0.00400 1.000 23.05276 58 GLY A C 1
ATOM 506 O O . GLY A 1 58 ? -20.72900 35.48900 -0.42000 1.000 27.01903 58 GLY A O 1
ATOM 507 N N . VAL A 1 59 ? -19.07000 34.46200 0.67100 1.000 20.38665 59 VAL A N 1
ATOM 508 C CA . VAL A 1 59 ? -19.84900 33.23300 0.83700 1.000 18.15481 59 VAL A CA 1
ATOM 509 C C . VAL A 1 59 ? -20.78300 33.39400 2.04300 1.000 17.95742 59 VAL A C 1
ATOM 510 O O . VAL A 1 59 ? -20.32300 33.80900 3.11100 1.000 18.24956 59 VAL A O 1
ATOM 514 N N . PRO A 1 60 ? -22.07300 33.09700 1.89800 1.000 16.68884 60 PRO A N 1
ATOM 515 C CA . PRO A 1 60 ? -23.01500 33.28600 3.01100 1.000 16.87834 60 PRO A CA 1
ATOM 516 C C . PRO A 1 60 ? -22.93600 32.13700 4.00500 1.000 16.88097 60 PRO A C 1
ATOM 517 O O . PRO A 1 60 ? -22.50900 31.02600 3.69100 1.000 15.30973 60 PRO A O 1
ATOM 521 N N A SER A 1 61 ? -23.38000 32.41900 5.22000 0.640 16.71516 61 SER A N 1
ATOM 522 N N B SER A 1 61 ? -23.39800 32.42900 5.22600 0.360 17.21785 61 SER A N 1
ATOM 523 C CA A SER A 1 61 ? -23.29800 31.43900 6.30600 0.640 17.55474 61 SER A CA 1
ATOM 524 C CA B SER A 1 61 ? -23.35200 31.48200 6.33600 0.360 17.96531 61 SER A CA 1
ATOM 525 C C A SER A 1 61 ? -24.33200 30.30900 6.18800 0.640 18.31799 61 SER A C 1
ATOM 526 C C B SER A 1 61 ? -24.23800 30.26200 6.12100 0.360 18.06532 61 SER A C 1
ATOM 527 O O A SER A 1 61 ? -24.42600 29.50900 7.13600 0.640 19.84975 61 SER A O 1
ATOM 528 O O B SER A 1 61 ? -24.16500 29.32200 6.92300 0.360 18.27588 61 SER A O 1
ATOM 533 N N . ARG A 1 62 ? -25.06400 30.25400 5.06800 1.000 18.76014 62 ARG A N 1
ATOM 534 C CA . ARG A 1 62 ? -25.80700 29.05600 4.68100 1.000 18.54170 62 ARG A CA 1
ATOM 535 C C . ARG A 1 62 ? -24.86700 27.88000 4.42100 1.000 15.91507 62 ARG A C 1
ATOM 536 O O . ARG A 1 62 ? -25.30200 26.72000 4.43700 1.000 16.27037 62 ARG A O 1
ATOM 544 N N . PHE A 1 63 ? -23.61400 28.16600 4.09200 1.000 14.88336 63 PHE A N 1
ATOM 545 C CA . PHE A 1 63 ? -22.59100 27.14800 3.90300 1.000 14.96495 63 PHE A CA 1
ATOM 546 C C . PHE A 1 63 ? -21.84500 26.96500 5.21600 1.000 14.09380 63 PHE A C 1
ATOM 547 O O . PHE A 1 63 ? -21.43700 27.94600 5.84200 1.000 15.41764 63 PHE A O 1
ATOM 555 N N A ILE A 1 64 ? -21.68000 25.71200 5.64500 0.780 13.13579 64 ILE A N 1
ATOM 556 N N B ILE A 1 64 ? -21.69000 25.71800 5.64400 0.220 14.10432 64 ILE A N 1
ATOM 557 C CA A ILE A 1 64 ? -20.91400 25.39200 6.84600 0.780 12.21725 64 ILE A CA 1
ATOM 558 C CA B ILE A 1 64 ? -20.88800 25.41000 6.81800 0.220 14.23329 64 ILE A CA 1
ATOM 559 C C A ILE A 1 64 ? -19.96100 24.24300 6.52500 0.780 11.02501 64 ILE A C 1
ATOM 560 C C B ILE A 1 64 ? -19.94800 24.26800 6.48000 0.220 13.06209 64 ILE A C 1
ATOM 561 O O A ILE A 1 64 ? -20.36900 23.22600 5.94700 0.780 12.29621 64 ILE A O 1
ATOM 562 O O B ILE A 1 64 ? -20.35700 23.26900 5.87600 0.220 12.98840 64 ILE A O 1
ATOM 571 N N . GLY A 1 65 ? -18.68500 24.43700 6.83700 1.000 12.41465 65 GLY A N 1
ATOM 572 C CA . GLY A 1 65 ? -17.67500 23.41000 6.66400 1.000 11.49612 65 GLY A CA 1
ATOM 573 C C . GLY A 1 65 ? -17.36000 22.80800 8.01800 1.000 13.13579 65 GLY A C 1
ATOM 574 O O . GLY A 1 65 ? -17.20100 23.52600 9.00200 1.000 15.22551 65 GLY A O 1
ATOM 575 N N A SER A 1 66 ? -17.23800 21.48500 8.04500 0.640 11.93301 66 SER A N 1
ATOM 576 N N B SER A 1 66 ? -17.27500 21.48500 8.07000 0.360 12.68573 66 SER A N 1
ATOM 577 C CA A SER A 1 66 ? -17.05600 20.73900 9.28200 0.640 12.75942 66 SER A CA 1
ATOM 578 C CA B SER A 1 66 ? -16.99700 20.80600 9.32500 0.360 13.05156 66 SER A CA 1
ATOM 579 C C A SER A 1 66 ? -16.02500 19.64600 9.06100 0.640 13.23317 66 SER A C 1
ATOM 580 C C B SER A 1 66 ? -16.09300 19.61000 9.07100 0.360 14.04642 66 SER A C 1
ATOM 581 O O A SER A 1 66 ? -15.68300 19.30800 7.92600 0.640 12.92523 66 SER A O 1
ATOM 582 O O B SER A 1 66 ? -15.87600 19.19600 7.93100 0.360 14.45173 66 SER A O 1
ATOM 587 N N . GLY A 1 67 ? -15.54300 19.07300 10.15600 1.000 15.33605 67 GLY A N 1
ATOM 588 C CA . GLY A 1 67 ? -14.71900 17.88300 10.09500 1.000 16.81517 67 GLY A CA 1
ATOM 589 C C . GLY A 1 67 ? -13.44500 17.97200 10.91000 1.000 17.89162 67 GLY A C 1
ATOM 590 O O . GLY A 1 67 ? -13.07100 19.02500 11.42900 1.000 18.69961 67 GLY A O 1
ATOM 591 N N . SER A 1 68 ? -12.75800 16.83900 10.99500 1.000 19.09439 68 SER A N 1
ATOM 592 C CA . SER A 1 68 ? -11.45200 16.72800 11.63800 1.000 20.25506 68 SER A CA 1
ATOM 593 C C . SER A 1 68 ? -10.93700 15.32400 11.34500 1.000 21.61838 68 SER A C 1
ATOM 594 O O . SER A 1 68 ? -11.68300 14.46100 10.87900 1.000 20.79723 68 SER A O 1
ATOM 597 N N . GLY A 1 69 ? -9.65900 15.09400 11.65700 1.000 23.13435 69 GLY A N 1
ATOM 598 C CA . GLY A 1 69 ? -9.05100 13.80800 11.38500 1.000 22.79747 69 GLY A CA 1
ATOM 599 C C . GLY A 1 69 ? -9.07500 13.51600 9.90200 1.000 23.37649 69 GLY A C 1
ATOM 600 O O . GLY A 1 69 ? -8.41800 14.20900 9.11200 1.000 23.73442 69 GLY A O 1
ATOM 601 N N . THR A 1 70 ? -9.84400 12.50700 9.50300 1.000 21.87368 70 THR A N 1
ATOM 602 C CA . THR A 1 70 ? -9.98500 12.18000 8.09300 1.000 20.52615 70 THR A CA 1
ATOM 603 C C . THR A 1 70 ? -11.37200 12.44800 7.52400 1.000 20.03135 70 THR A C 1
ATOM 604 O O . THR A 1 70 ? -11.57100 12.24400 6.32400 1.000 19.49444 70 THR A O 1
ATOM 608 N N . ASP A 1 71 ? -12.34000 12.88600 8.32600 1.000 16.90203 71 ASP A N 1
ATOM 609 C CA . ASP A 1 71 ? -13.73300 12.94900 7.88400 1.000 16.88360 71 ASP A CA 1
ATOM 610 C C . ASP A 1 71 ? -14.19100 14.39400 7.87200 1.000 15.67293 71 ASP A C 1
ATOM 611 O O . ASP A 1 71 ? -14.20100 15.04800 8.91900 1.000 17.39682 71 ASP A O 1
ATOM 616 N N . TYR A 1 72 ? -14.58700 14.88500 6.70100 1.000 12.87523 72 TYR A N 1
ATOM 617 C CA . TYR A 1 72 ? -14.96100 16.28500 6.53800 1.000 12.83575 72 TYR A CA 1
ATOM 618 C C . TYR A 1 72 ? -16.28600 16.36900 5.80500 1.000 11.75404 72 TYR A C 1
ATOM 619 O O . TYR A 1 72 ? -16.72900 15.40800 5.16600 1.000 12.89628 72 TYR A O 1
ATOM 628 N N . SER A 1 73 ? -16.92100 17.53100 5.89100 1.000 12.21462 73 SER A N 1
ATOM 629 C CA . SER A 1 73 ? -18.17900 17.69800 5.18100 1.000 13.81218 73 SER A CA 1
ATOM 630 C C . SER A 1 73 ? -18.45300 19.16900 4.90700 1.000 11.55138 73 SER A C 1
ATOM 631 O O . SER A 1 73 ? -17.99200 20.06200 5.62300 1.000 12.03302 73 SER A O 1
ATOM 634 N N . LEU A 1 74 ? -19.25500 19.39400 3.88000 1.000 10.75655 74 LEU A N 1
ATOM 635 C CA . LEU A 1 74 ? -19.77800 20.70700 3.52900 1.000 11.00921 74 LEU A CA 1
ATOM 636 C C . LEU A 1 74 ? -21.29300 20.60400 3.56200 1.000 11.55665 74 LEU A C 1
ATOM 637 O O . LEU A 1 74 ? -21.86700 19.76100 2.86100 1.000 12.20673 74 LEU A O 1
ATOM 642 N N . THR A 1 75 ? -21.94400 21.44800 4.36300 1.000 11.75404 75 THR A N 1
ATOM 643 C CA . THR A 1 75 ? -23.40000 21.48000 4.39100 1.000 12.40412 75 THR A CA 1
ATOM 644 C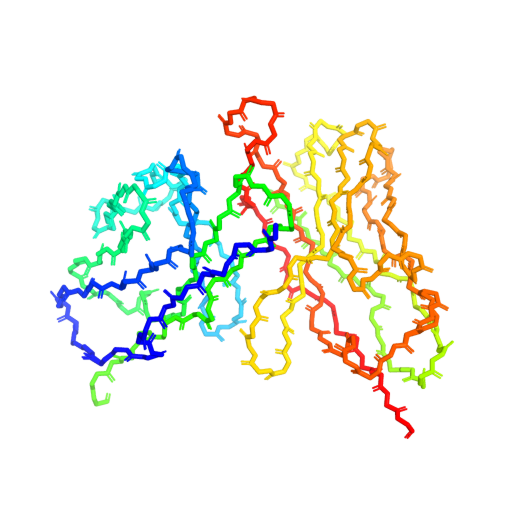 C . THR A 1 75 ? -23.89900 22.79300 3.80900 1.000 12.83838 75 THR A C 1
ATOM 645 O O . THR A 1 75 ? -23.40300 23.86600 4.16000 1.000 14.94916 75 THR A O 1
ATOM 649 N N . ILE A 1 76 ? -24.85900 22.70400 2.90400 1.000 12.48834 76 ILE A N 1
ATOM 650 C CA . ILE A 1 76 ? -25.46900 23.87900 2.30600 1.000 13.19106 76 ILE A CA 1
ATOM 651 C C . ILE A 1 76 ? -26.93200 23.86800 2.71000 1.000 14.82809 76 ILE A C 1
ATOM 652 O O . ILE A 1 76 ? -27.66600 22.92500 2.38300 1.000 14.44910 76 ILE A O 1
ATOM 657 N N A SER A 1 77 ? -27.35500 24.89600 3.43000 0.580 15.96770 77 SER A N 1
ATOM 658 N N B SER A 1 77 ? -27.35100 24.90300 3.43000 0.420 15.40974 77 SER A N 1
ATOM 659 C CA A SER A 1 77 ? -28.75200 25.01400 3.81100 0.580 16.54146 77 SER A CA 1
ATOM 660 C CA B SER A 1 77 ? -28.73400 25.06900 3.84700 0.420 15.88085 77 SER A CA 1
ATOM 661 C C A SER A 1 77 ? -29.44600 26.04300 2.93000 0.580 16.12825 77 SER A C 1
ATOM 662 C C B SER A 1 77 ? -29.44300 26.04500 2.91800 0.420 15.62556 77 SER A C 1
ATOM 663 O O A SER A 1 77 ? -28.80100 26.85600 2.26700 0.580 15.10181 77 SER A O 1
ATOM 664 O O B SER A 1 77 ? -28.80700 26.83000 2.21300 0.420 14.82020 77 SER A O 1
ATOM 669 N N . ASN A 1 78 ? -30.77700 25.99300 2.93600 1.000 15.30973 78 ASN A N 1
ATOM 670 C CA . ASN A 1 78 ? -31.61200 26.90100 2.14000 1.000 15.33868 78 ASN A CA 1
ATOM 671 C C . ASN A 1 78 ? -31.16700 26.95100 0.68200 1.000 14.70703 78 ASN A C 1
ATOM 672 O O . ASN A 1 78 ? -30.93300 28.01600 0.11200 1.000 15.24130 78 ASN A O 1
ATOM 677 N N . LEU A 1 79 ? -31.06300 25.76800 0.08400 1.000 14.45700 79 LEU A N 1
ATOM 678 C CA . LEU A 1 79 ? -30.48900 25.62400 -1.24500 1.000 14.47279 79 LEU A CA 1
ATOM 679 C C . LEU A 1 79 ? -31.14300 26.58500 -2.22900 1.000 15.54397 79 LEU A C 1
ATOM 680 O O . LEU A 1 79 ? -32.36900 26.66400 -2.31800 1.000 16.24668 79 LEU A O 1
ATOM 685 N N . ASP A 1 80 ? -30.30500 27.29100 -2.98300 1.000 16.44408 80 ASP A N 1
ATOM 686 C CA . ASP A 1 80 ? -30.70200 28.31800 -3.93000 1.000 18.36273 80 ASP A CA 1
ATOM 687 C C . ASP A 1 80 ? -30.26700 27.89900 -5.32700 1.000 16.55198 80 ASP A C 1
ATOM 688 O O . ASP A 1 80 ? -29.36200 27.07500 -5.48400 1.000 15.01496 80 ASP A O 1
ATOM 693 N N . GLN A 1 81 ? -30.89400 28.49900 -6.34300 1.000 18.23113 81 GLN A N 1
ATOM 694 C CA A GLN A 1 81 ? -30.55300 28.18500 -7.72700 0.540 18.03900 81 GLN A CA 1
ATOM 695 C CA B GLN A 1 81 ? -30.55000 28.17200 -7.72000 0.460 17.91794 81 GLN A CA 1
ATOM 696 C C . GLN A 1 81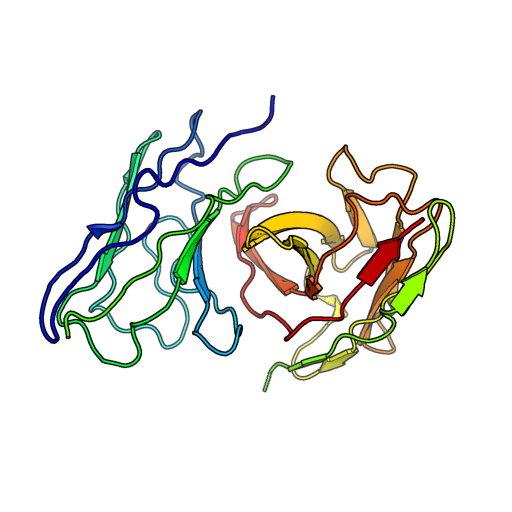 ? -29.06400 28.36200 -7.97800 1.000 16.80728 81 GLN A C 1
ATOM 697 O O . GLN A 1 81 ? -28.45900 27.60800 -8.75000 1.000 17.91794 81 GLN A O 1
ATOM 708 N N . GLU A 1 82 ? -28.45600 29.36400 -7.33900 1.000 17.48894 82 GLU A N 1
ATOM 709 C CA . GLU A 1 82 ? -27.04700 29.64800 -7.56600 1.000 19.18125 82 GLU A CA 1
ATOM 710 C C . GLU A 1 82 ? -26.13600 28.59900 -6.96200 1.000 16.16510 82 GLU A C 1
ATOM 711 O O . GLU A 1 82 ? -24.93700 28.61200 -7.25200 1.000 18.82594 82 GLU A O 1
ATOM 717 N N . ASP A 1 83 ? -26.67000 27.70400 -6.13300 1.000 14.21223 83 ASP A N 1
ATOM 718 C CA . ASP A 1 83 ? -25.87800 26.64700 -5.51600 1.000 12.96998 83 ASP A CA 1
ATOM 719 C C . ASP A 1 83 ? -25.76600 25.40200 -6.38700 1.000 12.61730 83 ASP A C 1
ATOM 720 O O . ASP A 1 83 ? -25.01100 24.47900 -6.04900 1.000 12.70679 83 ASP A O 1
ATOM 725 N N . ILE A 1 84 ? -26.51900 25.33800 -7.47900 1.000 13.33318 84 ILE A N 1
ATOM 726 C CA . ILE A 1 84 ? -26.45300 24.20300 -8.39200 1.000 13.88851 84 ILE A CA 1
ATOM 727 C C . ILE A 1 84 ? -25.10700 24.27400 -9.11000 1.000 14.43068 84 ILE A C 1
ATOM 728 O O . ILE A 1 84 ? -24.84800 25.19500 -9.88500 1.000 16.57830 84 ILE A O 1
ATOM 733 N N . ALA A 1 85 ? -24.22100 23.33800 -8.79400 1.000 12.53571 85 ALA A N 1
ATOM 734 C CA . ALA A 1 85 ? -22.79500 23.44700 -9.07600 1.000 11.03553 85 ALA A CA 1
ATOM 735 C C . ALA A 1 85 ? -22.15200 22.13800 -8.62900 1.000 10.72234 85 ALA A C 1
ATOM 736 O O . ALA A 1 85 ? -22.80400 21.27600 -8.03000 1.000 10.80393 85 ALA A O 1
ATOM 738 N N . THR A 1 86 ? -20.86300 21.99400 -8.92500 1.000 9.46956 86 THR A N 1
ATOM 739 C CA . THR A 1 86 ? -20.08500 20.85300 -8.45200 1.000 9.28006 86 THR A CA 1
ATOM 740 C C . THR A 1 86 ? -19.11900 21.32700 -7.37900 1.000 9.05635 86 THR A C 1
ATOM 741 O O . THR A 1 86 ? -18.44600 22.34600 -7.54600 1.000 11.29872 86 THR A O 1
ATOM 745 N N . TYR A 1 87 ? -19.04100 20.57900 -6.28300 1.000 8.29836 87 TYR A N 1
ATOM 746 C CA . TYR A 1 87 ? -18.24300 20.95500 -5.12800 1.000 8.16414 87 TYR A CA 1
ATOM 747 C C . TYR A 1 87 ? -17.07700 19.98600 -4.99400 1.000 8.14308 87 TYR A C 1
ATOM 748 O O . TYR A 1 87 ? -17.26900 18.76600 -5.05300 1.000 9.16952 87 TYR A O 1
ATOM 757 N N . PHE A 1 88 ? -15.87700 20.53200 -4.77900 1.000 7.85357 88 PHE A N 1
ATOM 758 C CA . PHE A 1 88 ? -14.65300 19.74400 -4.68200 1.000 7.81936 88 PHE A CA 1
ATOM 759 C C . PHE A 1 88 ? -13.95800 20.07600 -3.37100 1.000 8.14835 88 PHE A C 1
ATOM 760 O O . PHE A 1 88 ? -13.79700 21.25400 -3.02900 1.000 9.32743 88 PHE A O 1
ATOM 768 N N . CYS A 1 89 ? -13.53400 19.05400 -2.63800 1.000 8.42206 89 CYS A N 1
ATOM 769 C CA . CYS A 1 89 ? -12.63500 19.27900 -1.51800 1.000 8.56682 89 CYS A CA 1
ATOM 770 C C . CYS A 1 89 ? -11.18600 19.08200 -1.94900 1.000 8.51418 89 CYS A C 1
ATOM 771 O O . CYS A 1 89 ? -10.89400 18.46500 -2.97000 1.000 9.27216 89 CYS A O 1
ATOM 774 N N . GLN A 1 90 ? -10.27300 19.63500 -1.16100 1.000 8.19046 90 GLN A N 1
ATOM 775 C CA . GLN A 1 90 ? -8.85200 19.60900 -1.50000 1.000 8.24309 90 GLN A CA 1
ATOM 776 C C . GLN A 1 90 ? -8.04100 19.68900 -0.21600 1.000 8.61419 90 GLN A C 1
ATOM 777 O O . GLN A 1 90 ? -8.24900 20.59700 0.59600 1.000 10.72234 90 GLN A O 1
ATOM 783 N N . GLN A 1 91 ? -7.09400 18.78000 -0.04700 1.000 9.02740 91 GLN A N 1
ATOM 784 C CA . GLN A 1 91 ? -6.19600 18.88000 1.09500 1.000 9.18268 91 GLN A CA 1
ATOM 785 C C . GLN A 1 91 ? -4.95700 19.68500 0.72300 1.000 10.05384 91 GLN A C 1
ATOM 786 O O . GLN A 1 91 ? -4.41400 19.54200 -0.38400 1.000 10.06963 91 GLN A O 1
ATOM 792 N N . GLY A 1 92 ? -4.53600 20.55600 1.64600 1.000 10.50389 92 GLY A N 1
ATOM 793 C CA . GLY A 1 92 ? -3.33600 21.36700 1.47300 1.000 11.13555 92 GLY A CA 1
ATOM 794 C C . GLY A 1 92 ? -2.24700 21.07500 2.48800 1.000 11.68298 92 GLY A C 1
ATOM 795 O O . GLY A 1 92 ? -1.40500 21.93600 2.75800 1.000 13.02788 92 GLY A O 1
ATOM 796 N N . TYR A 1 93 ? -2.26500 19.86600 3.05700 1.000 11.90932 93 TYR A N 1
ATOM 797 C CA . TYR A 1 93 ? -1.34900 19.49100 4.12900 1.000 12.14093 93 TYR A CA 1
ATOM 798 C C . TYR A 1 93 ? 0.01900 19.08300 3.59000 1.000 13.65690 93 TYR A C 1
ATOM 799 O O . TYR A 1 93 ? 1.05500 19.54100 4.09600 1.000 15.59661 93 TYR A O 1
ATOM 808 N N . THR A 1 94 ? 0.05300 18.20600 2.58600 1.000 12.59625 94 THR A N 1
ATOM 809 C CA . THR A 1 94 ? 1.32800 17.75600 2.02600 1.000 14.34383 94 THR A CA 1
ATOM 810 C C . THR A 1 94 ? 1.20500 17.63300 0.51400 1.000 12.25936 94 THR A C 1
ATOM 811 O O . THR A 1 94 ? 0.11300 17.48300 -0.03200 1.000 14.24908 94 THR A O 1
ATOM 815 N N . LEU A 1 95 ? 2.33000 17.66500 -0.14900 1.000 12.63046 95 LEU A N 1
ATOM 816 C CA . LEU A 1 95 ? 2.35400 17.49100 -1.59000 1.000 12.04881 95 LEU A CA 1
ATOM 817 C C . LEU A 1 95 ? 2.32000 16.00400 -1.94900 1.000 12.40675 95 LEU A C 1
ATOM 818 O O . LEU A 1 95 ? 2.87400 15.17300 -1.22800 1.000 13.47793 95 LEU A O 1
ATOM 823 N N . PRO A 1 96 ? 1.69400 15.63900 -3.07800 1.000 11.11449 96 PRO A N 1
ATOM 824 C CA . PRO A 1 96 ? 0.99700 16.56300 -3.98000 1.000 10.83288 96 PRO A CA 1
ATOM 825 C C . PRO A 1 96 ? -0.31000 17.04400 -3.37900 1.000 8.90370 96 PRO A C 1
ATOM 826 O O . PRO A 1 96 ? -0.99600 16.29900 -2.66600 1.000 10.55390 96 PRO A O 1
ATOM 830 N N . LEU A 1 97 ? -0.66900 18.28700 -3.68100 1.000 8.57471 97 LEU A N 1
ATOM 831 C CA . LEU A 1 97 ? -2.01400 18.74300 -3.36300 1.000 8.93265 97 LEU A CA 1
ATOM 832 C C . LEU A 1 97 ? -2.99000 17.85500 -4.11200 1.000 9.35638 97 LEU A C 1
ATOM 833 O O . LEU A 1 97 ? -2.78500 17.56700 -5.29700 1.000 9.62484 97 LEU A O 1
ATOM 838 N N . THR A 1 98 ? -4.06200 17.43000 -3.43800 1.000 8.53787 98 THR A N 1
ATOM 839 C CA . THR A 1 98 ? -4.98600 16.47000 -4.03400 1.000 8.74842 98 THR A CA 1
ATOM 840 C C . THR A 1 98 ? -6.42700 16.88500 -3.78400 1.000 7.87989 98 THR A C 1
ATOM 841 O O . THR A 1 98 ? -6.75000 17.49200 -2.76500 1.000 8.99582 98 THR A O 1
ATOM 845 N N . PHE A 1 99 ? -7.28000 16.56500 -4.74500 1.000 8.79842 99 PHE A N 1
ATOM 846 C CA . PHE A 1 99 ? -8.67400 16.97100 -4.76400 1.000 8.58524 99 PHE A CA 1
ATOM 847 C C . PHE A 1 99 ? -9.57600 15.74200 -4.72900 1.000 9.19847 99 PHE A C 1
ATOM 848 O O . PHE A 1 99 ? -9.23800 14.69900 -5.29600 1.000 9.33796 99 PHE A O 1
ATOM 856 N N . GLY A 1 100 ? -10.75300 15.88500 -4.11800 1.000 8.51155 100 GLY A N 1
ATOM 857 C CA . GLY A 1 100 ? -11.80400 14.90500 -4.33800 1.000 8.84843 100 GLY A CA 1
ATOM 858 C C . GLY A 1 100 ? -12.35600 14.99700 -5.75300 1.000 8.12729 100 GLY A C 1
ATOM 859 O O . GLY A 1 100 ? -12.13900 15.97700 -6.46300 1.000 9.35112 100 GLY A O 1
ATOM 860 N N . ALA A 1 101 ? -13.08900 13.96000 -6.17100 1.000 9.13004 101 ALA A N 1
ATOM 861 C CA . ALA A 1 101 ? -13.55100 13.88700 -7.55600 1.000 9.95909 101 ALA A CA 1
ATOM 862 C C . ALA A 1 101 ? -14.77300 14.75400 -7.82800 1.000 10.02489 101 ALA A C 1
ATOM 863 O O . ALA A 1 101 ? -15.21000 14.81900 -8.98100 1.000 12.05144 101 ALA A O 1
ATOM 865 N N . GLY A 1 102 ? -15.32600 15.41600 -6.82500 1.000 9.02213 102 GLY A N 1
ATOM 866 C CA . GLY A 1 102 ? -16.42600 16.33400 -7.02000 1.000 9.75643 102 GLY A CA 1
ATOM 867 C C . GLY A 1 102 ? -17.78300 15.71800 -6.71800 1.000 10.01962 102 GLY A C 1
ATOM 868 O O . GLY A 1 102 ? -18.03400 14.52800 -6.96000 1.000 12.09356 102 GLY A O 1
ATOM 869 N N . THR A 1 103 ? -18.68100 16.54700 -6.18700 1.000 8.99582 103 THR A N 1
ATOM 870 C CA . THR A 1 103 ? -20.06700 16.15600 -5.97000 1.000 8.81158 103 THR A CA 1
ATOM 871 C C . THR A 1 103 ? -20.94400 17.22300 -6.60000 1.000 8.65893 103 THR A C 1
ATOM 872 O O . THR A 1 103 ? -20.88300 18.39300 -6.20100 1.000 10.33545 103 THR A O 1
ATOM 876 N N . LYS A 1 104 ? -21.73300 16.82400 -7.59600 1.000 9.38007 104 LYS A N 1
ATOM 877 C CA A LYS A 1 104 ? -22.64700 17.73300 -8.27000 0.610 11.69877 104 LYS A CA 1
ATOM 878 C CA B LYS A 1 104 ? -22.65600 17.73800 -8.26600 0.390 11.65140 104 LYS A CA 1
ATOM 879 C C . LYS A 1 104 ? -23.93900 17.85700 -7.46000 1.000 12.34095 104 LYS A C 1
ATOM 880 O O . LYS A 1 104 ? -24.44700 16.87200 -6.92200 1.000 16.71779 104 LYS A O 1
ATOM 891 N N . LEU A 1 105 ? -24.47200 19.06900 -7.36700 1.000 11.85668 105 LEU A N 1
ATOM 892 C CA . LEU A 1 105 ? -25.81000 19.25500 -6.82500 1.000 14.00957 105 LEU A CA 1
ATOM 893 C C . LEU A 1 105 ? -26.76000 19.49000 -7.98400 1.000 15.67820 105 LEU A C 1
ATOM 894 O O . LEU A 1 105 ? -26.51100 20.35900 -8.82000 1.000 19.19441 105 LEU A O 1
ATOM 899 N N . GLU A 1 106 ? -27.84500 18.72300 -8.02100 1.000 16.22300 106 GLU A N 1
ATOM 900 C CA . GLU A 1 106 ? -28.83400 18.78100 -9.08700 1.000 17.37840 106 GLU A CA 1
ATOM 901 C C . GLU A 1 106 ? -30.20500 19.03900 -8.48500 1.000 18.79962 106 GLU A C 1
ATOM 902 O O . GLU A 1 106 ? -30.50500 18.57900 -7.37700 1.000 20.83408 106 GLU A O 1
ATOM 908 N N . LEU A 1 107 ? -31.03600 19.77100 -9.23000 1.000 19.78395 107 LEU A N 1
ATOM 909 C CA . LEU A 1 107 ? -32.38700 20.07600 -8.79900 1.000 22.93696 107 LEU A CA 1
ATOM 910 C C . LEU A 1 107 ? -33.34200 19.00400 -9.29500 1.000 25.71624 107 LEU A C 1
ATOM 911 O O . LEU A 1 107 ? -33.26500 18.58200 -10.45300 1.000 25.27145 107 LEU A O 1
ATOM 916 N N . LYS A 1 108 ? -34.24600 18.57400 -8.41400 1.000 28.87978 108 LYS A N 1
ATOM 917 C CA . LYS A 1 108 ? -35.32300 17.68300 -8.82700 1.000 34.77259 108 LYS A CA 1
ATOM 918 C C . LYS A 1 108 ? -36.24500 18.39600 -9.80800 1.000 42.78408 108 LYS A C 1
ATOM 919 O O . LYS A 1 108 ? -36.53200 19.58800 -9.65900 1.000 41.91292 108 LYS A O 1
ATOM 925 N N . ARG A 1 109 ? -36.71700 17.64500 -10.80600 1.000 52.72737 109 ARG A N 1
ATOM 926 C CA . ARG A 1 109 ? -37.46800 18.16500 -11.95600 1.000 61.45737 109 ARG A CA 1
ATOM 927 C C . ARG A 1 109 ? -36.59900 19.04000 -12.86900 1.000 65.85790 109 ARG A C 1
ATOM 928 O O . ARG A 1 109 ? -36.42100 20.23800 -12.63100 1.000 69.10829 109 ARG A O 1
ATOM 936 N N . GLU A 1 128 ? -10.71800 44.44200 -10.39100 1.000 50.73766 128 GLU A N 1
ATOM 937 C CA . GLU A 1 128 ? -10.59400 43.34500 -9.44000 1.000 49.99547 128 GLU A CA 1
ATOM 938 C C . GLU A 1 128 ? -9.51900 42.35900 -9.90500 1.000 45.02908 128 GLU A C 1
ATOM 939 O O . GLU A 1 128 ? -8.77900 42.63400 -10.85100 1.000 45.38439 128 GLU A O 1
ATOM 945 N N . VAL A 1 129 ? -9.43100 41.21400 -9.23100 1.000 40.57065 129 VAL A N 1
ATOM 946 C CA . VAL A 1 129 ? -8.43900 40.20400 -9.58300 1.000 36.80704 129 VAL A CA 1
ATOM 947 C C . VAL A 1 129 ? -8.85200 39.51100 -10.87400 1.000 34.87787 129 VAL A C 1
ATOM 948 O O . VAL A 1 129 ? -10.00000 39.06900 -11.02200 1.000 36.15960 129 VAL A O 1
ATOM 952 N N . LYS A 1 130 ? -7.91800 39.41600 -11.81700 1.000 29.79041 130 LYS A N 1
ATOM 953 C CA . LYS A 1 130 ? -8.16200 38.76700 -13.09700 1.000 28.08495 130 LYS A CA 1
ATOM 954 C C . LYS A 1 130 ? -6.98700 37.85300 -13.40400 1.000 21.98158 130 LYS A C 1
ATOM 955 O O . LYS A 1 130 ? -5.83300 38.24700 -13.22600 1.000 21.67102 130 LYS A O 1
ATOM 961 N N . LEU A 1 131 ? -7.28200 36.63300 -13.85300 1.000 18.48380 131 LEU A N 1
ATOM 962 C CA . LEU A 1 131 ? -6.27600 35.68700 -14.32700 1.000 16.78622 131 LEU A CA 1
ATOM 963 C C . LEU A 1 131 ? -6.79200 35.17800 -15.66000 1.000 17.52579 131 LEU A C 1
ATOM 964 O O . LEU A 1 131 ? -7.90600 34.65000 -15.72200 1.000 18.99965 131 LEU A O 1
ATOM 969 N N . VAL A 1 132 ? -6.01000 35.35400 -16.72500 1.000 17.61001 132 VAL A N 1
ATOM 970 C CA . VAL A 1 132 ? -6.44500 34.99100 -18.07500 1.000 17.17048 132 VAL A CA 1
ATOM 971 C C . VAL A 1 132 ? -5.39200 34.09400 -18.71100 1.000 15.86769 132 VAL A C 1
ATOM 972 O O . VAL A 1 132 ? -4.27200 34.54700 -18.99500 1.000 16.68621 132 VAL A O 1
ATOM 976 N N . GLU A 1 133 ? -5.75200 32.83600 -18.96000 1.000 15.09655 133 GLU A N 1
ATOM 977 C CA . GLU A 1 133 ? -4.83500 31.86600 -19.53400 1.000 14.64649 133 GLU A CA 1
ATOM 978 C C . GLU A 1 133 ? -4.90500 31.89100 -21.05300 1.000 16.11772 133 GLU A C 1
ATOM 979 O O . GLU A 1 133 ? -5.95300 32.16200 -21.64400 1.000 17.92847 133 GLU A O 1
ATOM 985 N N . SER A 1 134 ? -3.78100 31.55400 -21.67100 1.000 15.43606 134 SER A N 1
ATOM 986 C CA . SER A 1 134 ? -3.69100 31.42400 -23.11200 1.000 16.33617 134 SER A CA 1
ATOM 987 C C . SER A 1 134 ? -2.57400 30.44200 -23.42300 1.000 15.49396 134 SER A C 1
ATOM 988 O O . SER A 1 134 ? -1.82600 30.02100 -22.53700 1.000 14.58596 134 SER A O 1
ATOM 991 N N . GLY A 1 135 ? -2.45700 30.07500 -24.69900 1.000 16.82307 135 GLY A N 1
ATOM 992 C CA . GLY A 1 135 ? -1.35800 29.25000 -25.16200 1.000 18.80489 135 GLY A CA 1
ATOM 993 C C . GLY A 1 135 ? -1.67600 27.78300 -25.35500 1.000 19.04176 135 GLY A C 1
ATOM 994 O O . GLY A 1 135 ? -0.80600 27.03200 -25.83200 1.000 20.16031 135 GLY A O 1
ATOM 995 N N . GLY A 1 136 ? -2.87000 27.34300 -24.98800 1.000 19.04965 136 GLY A N 1
ATOM 996 C CA . GLY A 1 136 ? -3.23400 25.96200 -25.22300 1.000 19.91555 136 GLY A CA 1
ATOM 997 C C . GLY A 1 136 ? -3.30200 25.65400 -26.70500 1.000 20.77091 136 GLY A C 1
ATOM 998 O O . GLY A 1 136 ? -3.24900 26.53000 -27.56800 1.000 22.97907 136 GLY A O 1
ATOM 999 N N . GLY A 1 137 ? -3.40400 24.36800 -27.00500 1.000 18.61013 137 GLY A N 1
ATOM 1000 C CA . GLY A 1 137 ? -3.52600 23.96000 -28.39000 1.000 19.48918 137 GLY A CA 1
ATOM 1001 C C . GLY A 1 137 ? -3.59600 22.45900 -28.49800 1.000 19.52339 137 GLY A C 1
ATOM 1002 O O . GLY A 1 137 ? -3.74400 21.75100 -27.50300 1.000 19.64972 137 GLY A O 1
ATOM 1003 N N . LEU A 1 138 ? -3.47500 21.98200 -29.73400 1.000 22.17634 138 LEU A N 1
ATOM 1004 C CA . LEU A 1 138 ? -3.49300 20.56400 -30.05300 1.000 23.42649 138 LEU A CA 1
ATOM 1005 C C . LEU A 1 138 ? -2.10500 20.15200 -30.52100 1.000 24.64243 138 LEU A C 1
ATOM 1006 O O . LEU A 1 138 ? -1.55200 20.76700 -31.43700 1.000 26.60845 138 LEU A O 1
ATOM 1011 N N . VAL A 1 139 ? -1.53500 19.12000 -29.89500 1.000 24.50820 139 VAL A N 1
ATOM 1012 C CA . VAL A 1 139 ? -0.23000 18.60500 -30.30800 1.000 26.30579 139 VAL A CA 1
ATOM 1013 C C . VAL A 1 139 ? -0.22800 17.08100 -30.27500 1.000 26.96639 139 VAL A C 1
ATOM 1014 O O . VAL A 1 139 ? -1.09900 16.44000 -29.68100 1.000 26.68215 139 VAL A O 1
ATOM 1018 N N . LYS A 1 140 ? 0.77700 16.50600 -30.93200 1.000 28.13232 140 LYS A N 1
ATOM 1019 C CA . LYS A 1 140 ? 1.00400 15.07200 -30.88900 1.000 30.17993 140 LYS A CA 1
ATOM 1020 C C . LYS A 1 140 ? 1.78600 14.71500 -29.62700 1.000 27.92703 140 LYS A C 1
ATOM 1021 O O . LYS A 1 140 ? 2.43300 15.57700 -29.02200 1.000 27.92966 140 LYS A O 1
ATOM 1027 N N . PRO A 1 141 ? 1.72300 13.45600 -29.19000 1.000 27.57962 141 PRO A N 1
ATOM 1028 C CA . PRO A 1 141 ? 2.58100 13.02400 -28.08000 1.000 27.63489 141 PRO A CA 1
ATOM 1029 C C . PRO A 1 141 ? 4.04400 13.34000 -28.37000 1.000 26.58740 141 PRO A C 1
ATOM 1030 O O . PRO A 1 141 ? 4.55000 13.11300 -29.47400 1.000 28.24549 141 PRO A O 1
ATOM 1034 N N . GLY A 1 142 ? 4.72400 13.89900 -27.37200 1.000 25.76625 142 GLY A N 1
ATOM 1035 C CA . GLY A 1 142 ? 6.08100 14.36500 -27.54100 1.000 26.00838 142 GLY A CA 1
ATOM 1036 C C . GLY A 1 142 ? 6.20400 15.82300 -27.92300 1.000 26.23472 142 GLY A C 1
ATOM 1037 O O . GLY A 1 142 ? 7.32500 16.35200 -27.93100 1.000 26.37421 142 GLY A O 1
ATOM 1038 N N . GLY A 1 143 ? 5.09100 16.48600 -28.23900 1.000 24.66348 143 GLY A N 1
ATOM 1039 C CA . GLY A 1 143 ? 5.10700 17.88400 -28.61100 1.000 22.49743 143 GLY A CA 1
ATOM 1040 C C . GLY A 1 143 ? 5.24200 18.81500 -27.42100 1.000 20.33665 143 GLY A C 1
ATOM 1041 O O . GLY A 1 143 ? 5.38200 18.40200 -26.26600 1.000 22.64482 143 GLY A O 1
ATOM 1042 N N A SER A 1 144 ? 5.17800 20.11100 -27.71400 0.560 19.34969 144 SER A N 1
ATOM 1043 N N B SER A 1 144 ? 5.19800 20.11300 -27.72600 0.440 19.51550 144 SER A N 1
ATOM 1044 C CA A SER A 1 144 ? 5.42500 21.12400 -26.70100 0.560 18.29430 144 SER A CA 1
ATOM 1045 C CA B SER A 1 144 ? 5.43900 21.16400 -26.75000 0.440 18.60749 144 SER A CA 1
ATOM 1046 C C A SER A 1 144 ? 4.48900 22.31200 -26.88000 0.560 18.93911 144 SER A C 1
ATOM 1047 C C B SER A 1 144 ? 4.39400 22.26200 -26.87200 0.440 18.68382 144 SER A C 1
ATOM 1048 O O A SER A 1 144 ? 4.07500 22.64200 -27.99400 0.560 20.21821 144 SER A O 1
ATOM 1049 O O B SER A 1 144 ? 3.82700 22.49200 -27.94300 0.440 19.03912 144 SER A O 1
ATOM 1054 N N . LEU A 1 145 ? 4.16400 22.95200 -25.75800 1.000 18.40221 145 LEU A N 1
ATOM 1055 C CA . LEU A 1 145 ? 3.30100 24.12500 -25.71600 1.000 17.49947 145 LEU A CA 1
ATOM 1056 C C . LEU A 1 145 ? 3.80100 25.00000 -24.57700 1.000 16.25458 145 LEU A C 1
ATOM 1057 O O . LEU A 1 145 ? 4.33500 24.48600 -23.59200 1.000 17.68107 145 LEU A O 1
ATOM 1062 N N . LYS A 1 146 ? 3.61700 26.31400 -24.68800 1.000 14.53859 146 LYS A N 1
ATOM 1063 C CA A LYS A 1 146 ? 3.86800 27.21700 -23.56900 0.600 15.13603 146 LYS A CA 1
ATOM 1064 C CA C LYS A 1 146 ? 3.87000 27.23000 -23.58000 0.400 14.83599 146 LYS A CA 1
ATOM 1065 C C . LYS A 1 146 ? 2.56100 27.89000 -23.18100 1.000 14.84125 146 LYS A C 1
ATOM 1066 O O . LYS A 1 146 ? 1.97700 28.63300 -23.97500 1.000 19.12335 146 LYS A O 1
ATOM 1077 N N . LEU A 1 147 ? 2.10200 27.62300 -21.95900 1.000 12.90681 147 LEU A N 1
ATOM 1078 C CA . LEU A 1 147 ? 0.91500 28.28500 -21.44900 1.000 13.00945 147 LEU A CA 1
ATOM 1079 C C . LEU A 1 147 ? 1.32100 29.56500 -20.73100 1.000 12.84628 147 LEU A C 1
ATOM 1080 O O . LEU A 1 147 ? 2.37900 29.63600 -20.09100 1.000 13.64637 147 LEU A O 1
ATOM 1085 N N . SER A 1 148 ? 0.45600 30.57400 -20.82700 1.000 13.34634 148 SER A N 1
ATOM 1086 C CA A SER A 1 148 ? 0.64900 31.85200 -20.16300 0.710 14.48858 148 SER A CA 1
ATOM 1087 C CA B SER A 1 148 ? 0.66400 31.82700 -20.12700 0.290 14.59122 148 SER A CA 1
ATOM 1088 C C . SER A 1 148 ? -0.59500 32.18400 -19.35600 1.000 14.57017 148 SER A C 1
ATOM 1089 O O . SER A 1 148 ? -1.70600 31.79300 -19.71800 1.000 15.58608 148 SER A O 1
ATOM 1094 N N A CYS A 1 149 ? -0.40600 32.95700 -18.28900 0.360 14.22802 149 CYS A N 1
ATOM 1095 N N B CYS A 1 149 ? -0.39500 32.89900 -18.25600 0.640 14.06221 149 CYS A N 1
ATOM 1096 C CA A CYS A 1 149 ? -1.50700 33.36800 -17.42000 0.360 14.25434 149 CYS A CA 1
ATOM 1097 C CA B CYS A 1 149 ? -1.48700 33.38500 -17.42700 0.640 14.43594 149 CYS A CA 1
ATOM 1098 C C A CYS A 1 149 ? -1.24900 34.82000 -17.02800 0.360 15.06496 149 CYS A C 1
ATOM 1099 C C B CYS A 1 149 ? -1.18000 34.83800 -17.11600 0.640 14.88073 149 CYS A C 1
ATOM 1100 O O A CYS A 1 149 ? -0.38500 35.09700 -16.19300 0.360 15.38606 149 CYS A O 1
ATOM 1101 O O B CYS A 1 149 ? -0.20300 35.13600 -16.42600 0.640 15.50975 149 CYS A O 1
ATOM 1106 N N . ALA A 1 150 ? -1.99700 35.74000 -17.63500 1.000 16.05192 150 ALA A N 1
ATOM 1107 C CA . ALA A 1 150 ? -1.80900 37.16500 -17.40200 1.000 16.95993 150 ALA A CA 1
ATOM 1108 C C . ALA A 1 150 ? -2.58500 37.54900 -16.15000 1.000 17.51263 150 ALA A C 1
ATOM 1109 O O . ALA A 1 150 ? -3.79600 37.32600 -16.08200 1.000 18.88911 150 ALA A O 1
ATOM 1111 N N . ALA A 1 151 ? -1.89300 38.11500 -15.16100 1.000 16.63094 151 ALA A N 1
ATOM 1112 C CA . ALA A 1 151 ? -2.49600 38.45100 -13.88000 1.000 18.01795 151 ALA A CA 1
ATOM 1113 C C . ALA A 1 151 ? -2.64000 39.95700 -13.77800 1.000 20.09188 151 ALA A C 1
ATOM 1114 O O . ALA A 1 151 ? -1.76800 40.70000 -14.23200 1.000 23.37386 151 ALA A O 1
ATOM 1116 N N . SER A 1 152 ? -3.73600 40.39700 -13.17200 1.000 20.34718 152 SER A N 1
ATOM 1117 C CA . SER A 1 152 ? -3.91000 41.81700 -12.91500 1.000 21.66839 152 SER A CA 1
ATOM 1118 C C . SER A 1 152 ? -4.80300 41.99300 -11.69700 1.000 22.52112 152 SER A C 1
ATOM 1119 O O . SER A 1 152 ? -5.53500 41.08400 -11.29900 1.000 21.96842 152 SER A O 1
ATOM 1122 N N . GLY A 1 153 ? -4.72400 43.17600 -11.09300 1.000 23.71863 153 GLY A N 1
ATOM 1123 C CA . GLY A 1 153 ? -5.58800 43.49300 -9.98000 1.000 23.02908 153 GLY A CA 1
ATOM 1124 C C . GLY A 1 153 ? -5.04400 43.16100 -8.61000 1.000 22.77378 153 GLY A C 1
ATOM 1125 O O . GLY A 1 153 ? -5.78100 43.30100 -7.63000 1.000 24.97931 153 GLY A O 1
ATOM 1126 N N . PHE A 1 154 ? -3.77600 42.76500 -8.50500 1.000 21.25781 154 PHE A N 1
ATOM 1127 C CA . PHE A 1 154 ? -3.14600 42.47100 -7.22000 1.000 20.41824 154 PHE A CA 1
ATOM 1128 C C . PHE A 1 154 ? -1.63800 42.57000 -7.40100 1.000 20.37613 154 PHE A C 1
ATOM 1129 O O . PHE A 1 154 ? -1.13900 42.63500 -8.52500 1.000 21.19991 154 PHE A O 1
ATOM 1137 N N . THR A 1 155 ? -0.91100 42.60000 -6.28100 1.000 20.08925 155 THR A N 1
ATOM 1138 C CA . THR A 1 155 ? 0.55400 42.65000 -6.32900 1.000 19.89975 155 THR A CA 1
ATOM 1139 C C . THR A 1 155 ? 1.06500 41.24300 -6.61300 1.000 19.16282 155 THR A C 1
ATOM 1140 O O . THR A 1 155 ? 1.31700 40.43800 -5.70900 1.000 18.89963 155 THR A O 1
ATOM 1144 N N . PHE A 1 156 ? 1.23200 40.96500 -7.90500 1.000 19.02070 156 PHE A N 1
ATOM 1145 C CA . PHE A 1 156 ? 1.54200 39.61600 -8.38000 1.000 17.64159 156 PHE A CA 1
ATOM 1146 C C . PHE A 1 156 ? 2.77700 39.02900 -7.70000 1.000 17.83372 156 PHE A C 1
ATOM 1147 O O . PHE A 1 156 ? 2.76800 37.86400 -7.28800 1.000 17.66264 156 PHE A O 1
ATOM 1155 N N . SER A 1 157 ? 3.83500 39.82800 -7.53500 1.000 19.16019 157 SER A N 1
ATOM 1156 C CA . SER A 1 157 ? 5.10000 39.30000 -7.03200 1.000 21.33940 157 SER A CA 1
ATOM 1157 C C . SER A 1 157 ? 4.99900 38.77100 -5.60500 1.000 20.09188 157 SER A C 1
ATOM 1158 O O . SER A 1 157 ? 5.87400 38.00800 -5.17900 1.000 22.28951 157 SER A O 1
ATOM 1161 N N . THR A 1 158 ? 3.98200 39.17400 -4.83700 1.000 19.59709 158 THR A N 1
ATOM 1162 C CA . THR A 1 158 ? 3.89400 38.69400 -3.46000 1.000 20.75775 158 THR A CA 1
ATOM 1163 C C . THR A 1 158 ? 3.19800 37.34700 -3.32700 1.000 19.74710 158 THR A C 1
ATOM 1164 O O . THR A 1 158 ? 3.28600 36.73400 -2.25500 1.000 20.76302 158 THR A O 1
ATOM 1168 N N . TYR A 1 159 ? 2.51000 36.87200 -4.36200 1.000 18.32851 159 TYR A N 1
ATOM 1169 C CA . TYR A 1 159 ? 1.65400 35.69900 -4.24800 1.000 15.50186 159 TYR A CA 1
ATOM 1170 C C . TYR A 1 159 ? 2.24600 34.46600 -4.90200 1.000 12.97787 159 TYR A C 1
ATOM 1171 O O . TYR A 1 159 ? 2.77600 34.51900 -6.02400 1.000 13.44898 159 TYR A O 1
ATOM 1180 N N . GLY A 1 160 ? 2.09800 33.34200 -4.20500 1.000 12.60941 160 GLY A N 1
ATOM 1181 C CA . GLY A 1 160 ? 2.23500 32.05500 -4.87000 1.000 12.21199 160 GLY A CA 1
ATOM 1182 C C . GLY A 1 160 ? 1.18900 31.89600 -5.95900 1.000 12.05144 160 GLY A C 1
ATOM 1183 O O . GLY A 1 160 ? 0.08600 32.44700 -5.87700 1.000 13.37792 160 GLY A O 1
ATOM 1184 N N . MET A 1 161 ? 1.55100 31.15200 -7.00500 1.000 10.76708 161 MET A N 1
ATOM 1185 C CA . MET A 1 161 ? 0.65800 30.90100 -8.12900 1.000 11.13291 161 MET A CA 1
ATOM 1186 C C . MET A 1 161 ? 0.77300 29.43500 -8.52600 1.000 10.70391 161 MET A C 1
ATOM 1187 O O . MET A 1 161 ? 1.82300 28.81900 -8.34000 1.000 13.05156 161 MET A O 1
ATOM 1192 N N . SER A 1 162 ? -0.29800 28.88300 -9.10300 1.000 10.35650 162 SER A N 1
ATOM 1193 C CA . SER A 1 162 ? -0.30200 27.46800 -9.45200 1.000 10.48284 162 SER A CA 1
ATOM 1194 C C . SER A 1 162 ? -0.97400 27.23500 -10.79200 1.000 10.18806 162 SER A C 1
ATOM 1195 O O . SER A 1 162 ? -1.72200 28.08200 -11.30800 1.000 10.12227 162 SER A O 1
ATOM 1198 N N . TRP A 1 163 ? -0.72600 26.04300 -11.32600 1.000 8.68262 163 TRP A N 1
ATOM 1199 C CA . TRP A 1 163 ? -1.51600 25.48400 -12.41500 1.000 8.65367 163 TRP A CA 1
ATOM 1200 C C . TRP A 1 163 ? -2.25600 24.25900 -11.89000 1.000 8.52734 163 TRP A C 1
ATOM 1201 O O . TRP A 1 163 ? -1.64100 23.37000 -11.28100 1.000 8.99845 163 TRP A O 1
ATOM 1212 N N . VAL A 1 164 ? -3.56800 24.20800 -12.15600 1.000 8.16414 164 VAL A N 1
ATOM 1213 C CA . VAL A 1 164 ? -4.41500 23.06900 -11.83100 1.000 7.79304 164 VAL A CA 1
ATOM 1214 C C . VAL A 1 164 ? -5.15700 22.71200 -13.10100 1.000 8.73526 164 VAL A C 1
ATOM 1215 O O . VAL A 1 164 ? -5.71100 23.59600 -13.76300 1.000 9.68537 164 VAL A O 1
ATOM 1219 N N . ARG A 1 165 ? -5.15400 21.43600 -13.46000 1.000 8.33784 165 ARG A N 1
ATOM 1220 C CA . ARG A 1 165 ? -5.81000 21.02000 -14.68700 1.000 8.80369 165 ARG A CA 1
ATOM 1221 C C . ARG A 1 165 ? -7.07900 20.23400 -14.37400 1.000 7.94306 165 ARG A C 1
ATOM 1222 O O . ARG A 1 165 ? -7.16000 19.53700 -13.35500 1.000 9.50377 165 ARG A O 1
ATOM 1230 N N . GLN A 1 166 ? -8.08700 20.38000 -15.23700 1.000 8.18519 166 GLN A N 1
ATOM 1231 C CA . GLN A 1 166 ? -9.30600 19.59200 -15.13500 1.000 7.72461 166 GLN A CA 1
ATOM 1232 C C . GLN A 1 166 ? -9.34700 18.61400 -16.29600 1.000 8.94318 166 GLN A C 1
ATOM 1233 O O . GLN A 1 166 ? -9.30500 19.02600 -17.46200 1.000 9.80644 166 GLN A O 1
ATOM 1239 N N . THR A 1 167 ? -9.39600 17.32700 -15.97700 1.000 9.29059 167 THR A N 1
ATOM 1240 C CA . THR A 1 167 ? -9.29600 16.29900 -16.99800 1.000 9.54588 167 THR A CA 1
ATOM 1241 C C . THR A 1 167 ? -10.63000 16.14400 -17.71300 1.000 10.48547 167 THR A C 1
ATOM 1242 O O . THR A 1 167 ? -11.64500 16.68400 -17.27900 1.000 10.85656 167 THR A O 1
ATOM 1246 N N . PRO A 1 168 ? -10.66500 15.39400 -18.82100 1.000 11.27767 168 PRO A N 1
ATOM 1247 C CA . PRO A 1 168 ? -11.95700 15.16000 -19.50100 1.000 12.67257 168 PRO A CA 1
ATOM 1248 C C . PRO A 1 168 ? -12.96500 14.43900 -18.63400 1.000 13.09894 168 PRO A C 1
ATOM 1249 O O . PRO A 1 168 ? -14.17200 14.55300 -18.87900 1.000 15.53871 168 PRO A O 1
ATOM 1253 N N . GLU A 1 169 ? -12.50700 13.72500 -17.60600 1.000 12.47255 169 GLU A N 1
ATOM 1254 C CA . GLU A 1 169 ? -13.38100 13.07200 -16.64600 1.000 12.38833 169 GLU A CA 1
ATOM 1255 C C . GLU A 1 169 ? -13.81600 14.00800 -15.53200 1.000 11.85932 169 GLU A C 1
ATOM 1256 O O . GLU A 1 169 ? -14.51800 13.56700 -14.61800 1.000 13.35686 169 GLU A O 1
ATOM 1262 N N . LYS A 1 170 ? -13.42600 15.27800 -15.60400 1.000 11.13291 170 LYS A N 1
ATOM 1263 C CA . LYS A 1 170 ? -13.81400 16.36300 -14.70300 1.000 12.04355 170 LYS A CA 1
ATOM 1264 C C . LYS A 1 170 ? -13.07100 16.32900 -13.37500 1.000 11.09080 170 LYS A C 1
ATOM 1265 O O . LYS A 1 170 ? -13.47100 17.03300 -12.43000 1.000 11.85142 170 LYS A O 1
ATOM 1271 N N . ARG A 1 171 ? -11.98900 15.56100 -13.26800 1.000 10.24070 171 ARG A N 1
ATOM 1272 C CA . ARG A 1 171 ? -11.19400 15.61500 -12.06100 1.000 9.54851 171 ARG A CA 1
ATOM 1273 C C . ARG A 1 171 ? -10.28100 16.83300 -12.08400 1.000 9.40113 171 ARG A C 1
ATOM 1274 O O . ARG A 1 171 ? -9.82400 17.27400 -13.13800 1.000 11.08028 171 ARG A O 1
ATOM 1282 N N . LEU A 1 172 ? -9.96300 17.34200 -10.89600 1.000 8.89054 172 LEU A N 1
ATOM 1283 C CA . LEU A 1 172 ? -8.99700 18.41800 -10.74500 1.000 8.31679 172 LEU A CA 1
ATOM 1284 C C . LEU A 1 172 ? -7.67800 17.81900 -10.28000 1.000 8.84317 172 LEU A C 1
ATOM 1285 O O . LEU A 1 172 ? -7.65000 17.02000 -9.32800 1.000 9.92487 172 LEU A O 1
ATOM 1290 N N . GLU A 1 173 ? -6.60000 18.15100 -10.98200 1.000 8.54576 173 GLU A N 1
ATOM 1291 C CA . GLU A 1 173 ? -5.27600 17.65300 -10.63400 1.000 8.59840 173 GLU A CA 1
ATOM 1292 C C . GLU A 1 173 ? -4.33100 18.83900 -10.51200 1.000 8.31415 173 GLU A C 1
ATOM 1293 O O . GLU A 1 173 ? -4.15900 19.60100 -11.47000 1.000 9.38797 173 GLU A O 1
ATOM 1299 N N . TRP A 1 174 ? -3.71800 19.00200 -9.34600 1.000 7.82462 174 TRP A N 1
ATOM 1300 C CA . TRP A 1 174 ? -2.67600 20.00800 -9.19400 1.000 7.51932 174 TRP A CA 1
ATOM 1301 C C . TRP A 1 174 ? -1.47100 19.64400 -10.05900 1.000 7.81936 174 TRP A C 1
ATOM 1302 O O . TRP A 1 174 ? -1.00600 18.50400 -10.04800 1.000 9.33533 174 TRP A O 1
ATOM 1313 N N . VAL A 1 175 ? -0.95800 20.62100 -10.80500 1.000 7.78514 175 VAL A N 1
ATOM 1314 C CA . VAL A 1 175 ? 0.18000 20.39200 -11.69200 1.000 8.81158 175 VAL A CA 1
ATOM 1315 C C . VAL A 1 175 ? 1.46400 20.93400 -11.08200 1.000 8.22993 175 VAL A C 1
ATOM 1316 O O . VAL A 1 175 ? 2.46100 20.20800 -10.97600 1.000 8.82211 175 VAL A O 1
ATOM 1320 N N . ALA A 1 176 ? 1.47000 22.21500 -10.71400 1.000 8.46944 176 ALA A N 1
ATOM 1321 C CA . ALA A 1 176 ? 2.69800 22.83900 -10.24100 1.000 9.78802 176 ALA A CA 1
ATOM 1322 C C . ALA A 1 176 ? 2.36000 24.13400 -9.52600 1.000 9.43008 176 ALA A C 1
ATOM 1323 O O . ALA A 1 176 ? 1.35400 24.77000 -9.82600 1.000 9.63273 176 ALA A O 1
ATOM 1325 N N . SER A 1 177 ? 3.26300 24.55800 -8.63400 1.000 9.11425 177 SER A N 1
ATOM 1326 C CA . SER A 1 177 ? 3.13700 25.84500 -7.95800 1.000 9.71432 177 SER A CA 1
ATOM 1327 C C . SER A 1 177 ? 4.48600 26.54700 -7.95300 1.000 9.79328 177 SER A C 1
ATOM 1328 O O . SER A 1 177 ? 5.54300 25.91100 -8.01300 1.000 11.27504 177 SER A O 1
ATOM 1331 N N . ILE A 1 178 ? 4.44300 27.87800 -7.85200 1.000 9.91171 178 ILE A N 1
ATOM 1332 C CA . ILE A 1 178 ? 5.65500 28.69200 -7.77500 1.000 10.75918 178 ILE A CA 1
ATOM 1333 C C . ILE A 1 178 ? 5.44400 29.80700 -6.75400 1.000 10.97237 178 ILE A C 1
ATOM 1334 O O . ILE A 1 178 ? 4.43400 30.52000 -6.79100 1.000 11.51980 178 ILE A O 1
ATOM 1339 N N . SER A 1 179 ? 6.39600 29.96000 -5.84200 1.000 11.44085 179 SER A N 1
ATOM 1340 C CA . SER A 1 179 ? 6.29400 31.03100 -4.85900 1.000 12.46992 179 SER A CA 1
ATOM 1341 C C . SER A 1 179 ? 6.57700 32.38000 -5.51800 1.000 13.80955 179 SER A C 1
ATOM 1342 O O . SER A 1 179 ? 7.07000 32.46000 -6.64700 1.000 14.25171 179 SER A O 1
ATOM 1345 N N . GLY A 1 180 ? 6.23400 33.45800 -4.80500 1.000 15.11497 180 GLY A N 1
ATOM 1346 C CA . GLY A 1 180 ? 6.52000 34.78900 -5.31900 1.000 17.35208 180 GLY A CA 1
ATOM 1347 C C . GLY A 1 180 ? 7.97500 34.96400 -5.70900 1.000 17.19680 180 GLY A C 1
ATOM 1348 O O . GLY A 1 180 ? 8.28400 35.56300 -6.74500 1.000 19.33127 180 GLY A O 1
ATOM 1349 N N . GLY A 1 181 ? 8.89100 34.41900 -4.90100 1.000 16.89150 181 GLY A N 1
ATOM 1350 C CA . GLY A 1 181 ? 10.30900 34.50000 -5.17300 1.000 17.69159 181 GLY A CA 1
ATOM 1351 C C . GLY A 1 181 ? 10.85600 33.45900 -6.12100 1.000 16.52830 181 GLY A C 1
ATOM 1352 O O . GLY A 1 181 ? 12.04800 33.49800 -6.44300 1.000 19.13124 181 GLY A O 1
ATOM 1353 N N . GLY A 1 182 ? 10.03300 32.52300 -6.59200 1.000 14.96758 182 GLY A N 1
ATOM 1354 C CA . GLY A 1 182 ? 10.44700 31.62700 -7.63900 1.000 14.02010 182 GLY A CA 1
ATOM 1355 C C . GLY A 1 182 ? 10.76100 30.19500 -7.24800 1.000 12.93576 182 GLY A C 1
ATOM 1356 O O . GLY A 1 182 ? 11.26200 29.45400 -8.09800 1.000 14.03589 182 GLY A O 1
ATOM 1357 N N . ASP A 1 183 ? 10.49100 29.77100 -6.00800 1.000 12.18567 183 ASP A N 1
ATOM 1358 C CA . ASP A 1 183 ? 10.63400 28.36000 -5.65800 1.000 11.87248 183 ASP A CA 1
ATOM 1359 C C . ASP A 1 183 ? 9.54500 27.56600 -6.37300 1.000 11.69351 183 ASP A C 1
ATOM 1360 O O . ASP A 1 183 ? 8.41000 28.02700 -6.48800 1.000 13.12526 183 ASP A O 1
ATOM 1365 N N . THR A 1 184 ? 9.86900 26.34900 -6.82100 1.000 9.83539 184 THR A N 1
ATOM 1366 C CA . THR A 1 184 ? 8.91600 25.58200 -7.61800 1.000 9.78802 184 THR A CA 1
ATOM 1367 C C . THR A 1 184 ? 8.63900 24.20100 -7.04000 1.000 9.61168 184 THR A C 1
ATOM 1368 O O . THR A 1 184 ? 9.50000 23.56400 -6.42800 1.000 9.78802 184 THR A O 1
ATOM 1372 N N . TYR A 1 185 ? 7.41800 23.73700 -7.30000 1.000 9.20637 185 TYR A N 1
ATOM 1373 C CA . TYR A 1 185 ? 6.89200 22.48200 -6.78300 1.000 9.73801 185 TYR A CA 1
ATOM 1374 C C . TYR A 1 185 ? 6.05700 21.85700 -7.88700 1.000 9.94067 185 TYR A C 1
ATOM 1375 O O . TYR A 1 185 ? 5.30300 22.57200 -8.54900 1.000 11.37768 185 TYR A O 1
ATOM 1384 N N . TYR A 1 186 ? 6.17400 20.53400 -8.08200 1.000 9.71959 186 TYR A N 1
ATOM 1385 C CA . TYR A 1 186 ? 5.45400 19.84700 -9.14800 1.000 8.94318 186 TYR A CA 1
ATOM 1386 C C . TYR A 1 186 ? 4.85100 18.55400 -8.62900 1.000 9.42218 186 TYR A C 1
ATOM 1387 O O . TYR A 1 186 ? 5.41200 17.89600 -7.74900 1.000 10.79340 186 TYR A O 1
ATOM 1396 N N . THR A 1 187 ? 3.73800 18.15200 -9.23500 1.000 8.14045 187 THR A N 1
ATOM 1397 C CA . THR A 1 187 ? 3.25700 16.79100 -9.03800 1.000 9.07214 187 THR A CA 1
ATOM 1398 C C . THR A 1 187 ? 4.18600 15.80700 -9.76400 1.000 10.14859 187 THR A C 1
ATOM 1399 O O . THR A 1 187 ? 4.72200 16.09600 -10.84000 1.000 10.17754 187 THR A O 1
ATOM 1403 N N . ASP A 1 188 ? 4.39800 14.63900 -9.15400 1.000 11.79352 188 ASP A N 1
ATOM 1404 C CA A ASP A 1 188 ? 5.40200 13.70600 -9.65700 0.670 12.24094 188 ASP A CA 1
ATOM 1405 C CA B ASP A 1 188 ? 5.39800 13.69900 -9.65900 0.330 12.99630 188 ASP A CA 1
ATOM 1406 C C . ASP A 1 188 ? 5.19200 13.36300 -11.13400 1.000 12.41728 188 ASP A C 1
ATOM 1407 O O . ASP A 1 188 ? 6.16600 13.26300 -11.90100 1.000 13.64637 188 ASP A O 1
ATOM 1416 N N . ILE A 1 189 ? 3.94000 13.17300 -11.56200 1.000 11.91195 189 ILE A N 1
ATOM 1417 C CA . ILE A 1 189 ? 3.71600 12.68800 -12.91600 1.000 13.70427 189 ILE A CA 1
ATOM 1418 C C . ILE A 1 189 ? 4.08200 13.69000 -13.99800 1.000 13.51478 189 ILE A C 1
ATOM 1419 O O . ILE A 1 189 ? 4.14800 13.30500 -15.16800 1.000 14.73071 189 ILE A O 1
ATOM 1424 N N . VAL A 1 190 ? 4.30800 14.95800 -13.65500 1.000 11.78036 190 VAL A N 1
ATOM 1425 C CA . VAL A 1 190 ? 4.76900 15.94000 -14.63800 1.000 11.52770 190 VAL A CA 1
ATOM 1426 C C . VAL A 1 190 ? 6.23200 16.32700 -14.45500 1.000 13.11473 190 VAL A C 1
ATOM 1427 O O . VAL A 1 190 ? 6.76700 17.06900 -15.29700 1.000 14.41489 190 VAL A O 1
ATOM 1431 N N . LYS A 1 191 ? 6.89500 15.86300 -13.39000 1.000 14.50437 191 LYS A N 1
ATOM 1432 C CA . LYS A 1 191 ? 8.26700 16.28500 -13.11300 1.000 16.43355 191 LYS A CA 1
ATOM 1433 C C . LYS A 1 191 ? 9.18700 15.96900 -14.28000 1.000 15.41764 191 LYS A C 1
ATOM 1434 O O . LYS A 1 191 ? 9.17000 14.86100 -14.82300 1.000 17.37577 191 LYS A O 1
ATOM 1440 N N . GLY A 1 192 ? 10.02000 16.94500 -14.63600 1.000 15.53607 192 GLY A N 1
ATOM 1441 C CA . GLY A 1 192 ? 10.94700 16.79600 -15.73000 1.000 15.46238 192 GLY A CA 1
ATOM 1442 C C . GLY A 1 192 ? 10.31900 16.90100 -17.09500 1.000 16.12299 192 GLY A C 1
ATOM 1443 O O . GLY A 1 192 ? 11.02500 16.72000 -18.09500 1.000 19.76026 192 GLY A O 1
ATOM 1444 N N . ARG A 1 193 ? 9.01200 17.16800 -17.17200 1.000 15.19393 193 ARG A N 1
ATOM 1445 C CA . ARG A 1 193 ? 8.32700 17.34200 -18.44400 1.000 15.21498 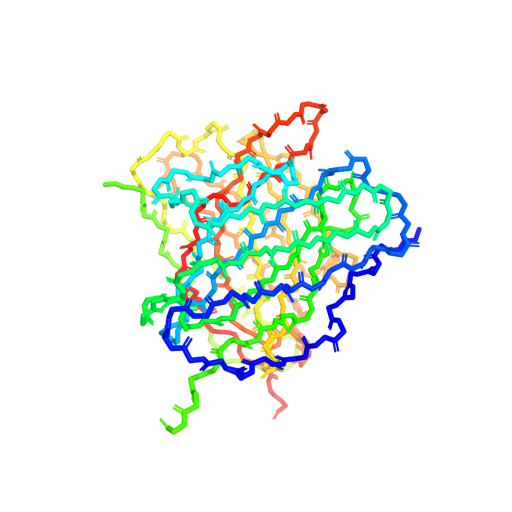193 ARG A CA 1
ATOM 1446 C C . ARG A 1 193 ? 7.70700 18.71900 -18.61600 1.000 15.88612 193 ARG A C 1
ATOM 1447 O O . ARG A 1 193 ? 7.44400 19.12800 -19.75000 1.000 18.21534 193 ARG A O 1
ATOM 1455 N N . VAL A 1 194 ? 7.46300 19.43600 -17.53300 1.000 13.99378 194 VAL A N 1
ATOM 1456 C CA . VAL A 1 194 ? 6.92700 20.79100 -17.58000 1.000 12.81469 194 VAL A CA 1
ATOM 1457 C C . VAL A 1 194 ? 7.77100 21.65000 -16.65400 1.000 11.74615 194 VAL A C 1
ATOM 1458 O O . VAL A 1 194 ? 8.39500 21.15400 -15.71300 1.000 13.48320 194 VAL A O 1
ATOM 1462 N N . THR A 1 195 ? 7.78200 22.95300 -16.92900 1.000 11.70667 195 THR A N 1
ATOM 1463 C CA . THR A 1 195 ? 8.51000 23.90700 -16.10400 1.000 11.14344 195 THR A CA 1
ATOM 1464 C C . THR A 1 195 ? 7.61300 25.10300 -15.82800 1.000 10.30913 195 THR A C 1
ATOM 1465 O O . THR A 1 195 ? 7.15300 25.76300 -16.76300 1.000 11.19608 195 THR A O 1
ATOM 1469 N N . ILE A 1 196 ? 7.38400 25.39400 -14.55200 1.000 10.36177 196 ILE A N 1
ATOM 1470 C CA . ILE A 1 196 ? 6.61200 26.56500 -14.15400 1.000 10.25912 196 ILE A CA 1
ATOM 1471 C C . ILE A 1 196 ? 7.59300 27.71400 -13.94600 1.000 11.18818 196 ILE A C 1
ATOM 1472 O O . ILE A 1 196 ? 8.71300 27.50700 -13.46700 1.000 14.26487 196 ILE A O 1
ATOM 1477 N N . SER A 1 197 ? 7.20700 28.91800 -14.35500 1.000 10.54600 197 SER A N 1
ATOM 1478 C CA . SER A 1 197 ? 8.05900 30.08300 -14.17400 1.000 12.51203 197 SER A CA 1
ATOM 1479 C C . SER A 1 197 ? 7.15600 31.30000 -14.14400 1.000 11.93827 197 SER A C 1
ATOM 1480 O O . SER A 1 197 ? 5.95400 31.20000 -14.40800 1.000 13.23843 197 SER A O 1
ATOM 1483 N N . ARG A 1 198 ? 7.74100 32.45700 -13.82100 1.000 12.61730 198 ARG A N 1
ATOM 1484 C CA . ARG A 1 198 ? 6.94500 33.66500 -13.70500 1.000 14.09906 198 ARG A CA 1
ATOM 1485 C C . ARG A 1 198 ? 7.78600 34.88100 -14.05700 1.000 15.18340 198 ARG A C 1
ATOM 1486 O O . ARG A 1 198 ? 9.01000 34.87600 -13.91900 1.000 17.19153 198 ARG A O 1
ATOM 1494 N N . ASP A 1 199 ? 7.10200 35.92800 -14.50000 1.000 17.39945 199 ASP A N 1
ATOM 1495 C CA . ASP A 1 199 ? 7.70600 37.21700 -14.81000 1.000 19.08387 199 ASP A CA 1
ATOM 1496 C C . ASP A 1 199 ? 7.01100 38.21400 -13.89400 1.000 19.99187 199 ASP A C 1
ATOM 1497 O O . ASP A 1 199 ? 5.85800 38.58900 -14.13800 1.000 20.72091 199 ASP A O 1
ATOM 1502 N N . ASN A 1 200 ? 7.72000 38.65400 -12.84900 1.000 19.45760 200 ASN A N 1
ATOM 1503 C CA . ASN A 1 200 ? 7.11600 39.54000 -11.86300 1.000 20.95514 200 ASN A CA 1
ATOM 1504 C C . ASN A 1 200 ? 7.06800 40.99300 -12.31200 1.000 24.36608 200 ASN A C 1
ATOM 1505 O O . ASN A 1 200 ? 6.455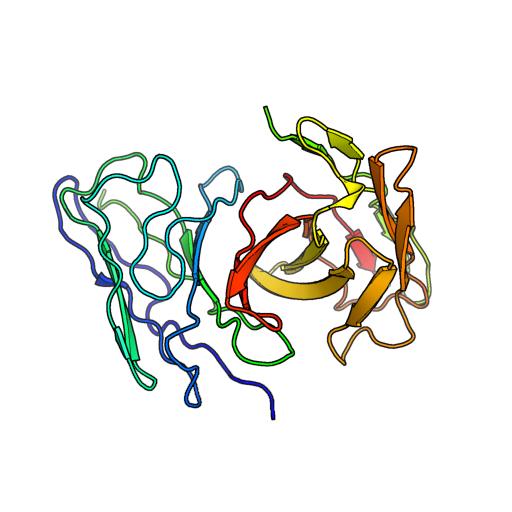00 41.81500 -11.62500 1.000 27.88229 200 ASN A O 1
ATOM 1510 N N . ASP A 1 201 ? 7.70200 41.33400 -13.42700 1.000 24.55031 201 ASP A N 1
ATOM 1511 C CA . ASP A 1 201 ? 7.55900 42.68300 -13.95800 1.000 27.68753 201 ASP A CA 1
ATOM 1512 C C . ASP A 1 201 ? 6.37000 42.77500 -14.89500 1.000 27.17431 201 ASP A C 1
ATOM 1513 O O . ASP A 1 201 ? 5.63800 43.76300 -14.86200 1.000 27.67437 201 ASP A O 1
ATOM 1518 N N . ARG A 1 202 ? 6.14500 41.74200 -15.70800 1.000 25.55043 202 ARG A N 1
ATOM 1519 C CA . ARG A 1 202 ? 5.00700 41.73500 -16.61500 1.000 26.58740 202 ARG A CA 1
ATOM 1520 C C . ARG A 1 202 ? 3.77600 41.09700 -15.99800 1.000 24.14500 202 ARG A C 1
ATOM 1521 O O . ARG A 1 202 ? 2.69600 41.16600 -16.59800 1.000 25.51095 202 ARG A O 1
ATOM 1529 N N . ASN A 1 203 ? 3.91300 40.49800 -14.81400 1.000 20.79460 203 ASN A N 1
ATOM 1530 C CA . ASN A 1 203 ? 2.78700 39.88700 -14.10500 1.000 20.54194 203 ASN A CA 1
ATOM 1531 C C . ASN A 1 203 ? 2.19100 38.73200 -14.90500 1.000 19.19177 203 ASN A C 1
ATOM 1532 O O . ASN A 1 203 ? 0.98300 38.66600 -15.15700 1.000 19.23389 203 ASN A O 1
ATOM 1537 N N . ILE A 1 204 ? 3.05700 37.80300 -15.29800 1.000 17.15995 204 ILE A N 1
ATOM 1538 C CA . ILE A 1 204 ? 2.64800 36.65700 -16.09900 1.000 17.16522 204 ILE A CA 1
ATOM 1539 C C . ILE A 1 204 ? 3.20600 35.39200 -15.46500 1.000 15.66240 204 ILE A C 1
ATOM 1540 O O . ILE A 1 204 ? 4.38100 35.34200 -15.08400 1.000 16.61252 204 ILE A O 1
ATOM 1545 N N . LEU A 1 205 ? 2.36800 34.36900 -15.37900 1.000 14.61491 205 LEU A N 1
ATOM 1546 C CA . LEU A 1 205 ? 2.76500 33.03500 -14.95700 1.000 13.26738 205 LEU A CA 1
ATOM 1547 C C . LEU A 1 205 ? 2.82600 32.14200 -16.19100 1.000 12.99103 205 LEU A C 1
ATOM 1548 O O . LEU A 1 205 ? 1.96400 32.23300 -17.06900 1.000 13.80429 205 LEU A O 1
ATOM 1553 N N . TYR A 1 206 ? 3.83500 31.26900 -16.25600 1.000 12.51203 206 TYR A N 1
ATOM 1554 C CA . TYR A 1 206 ? 4.02900 30.41800 -17.41900 1.000 12.64889 206 TYR A CA 1
ATOM 1555 C C . TYR A 1 206 ? 4.03800 28.94200 -17.03400 1.000 12.25936 206 TYR A C 1
ATOM 1556 O O . TYR A 1 206 ? 4.40400 28.57200 -15.91200 1.000 11.50401 206 TYR A O 1
ATOM 1565 N N . LEU A 1 207 ? 3.68500 28.10200 -18.00100 1.000 11.78562 207 LEU A N 1
ATOM 1566 C CA . LEU A 1 207 ? 3.95100 26.66600 -17.92300 1.000 10.73550 207 LEU A CA 1
ATOM 1567 C C . LEU A 1 207 ? 4.51700 26.22400 -19.26800 1.000 11.88827 207 LEU A C 1
ATOM 1568 O O . LEU A 1 207 ? 3.78300 26.15400 -20.26000 1.000 12.31200 207 LEU A O 1
ATOM 1573 N N . GLN A 1 208 ? 5.82200 25.96100 -19.32200 1.000 11.76194 208 GLN A N 1
ATOM 1574 C CA . GLN A 1 208 ? 6.41300 25.38200 -20.52700 1.000 12.90944 208 GLN A CA 1
ATOM 1575 C C . GLN A 1 208 ? 6.21000 23.87400 -20.45300 1.000 12.32516 208 GLN A C 1
ATOM 1576 O O . GLN A 1 208 ? 6.64100 23.23600 -19.49300 1.000 13.63848 208 GLN A O 1
ATOM 1582 N N A MET A 1 209 ? 5.58800 23.29600 -21.47400 0.540 12.78048 209 MET A N 1
ATOM 1583 N N B MET A 1 209 ? 5.54000 23.30800 -21.44600 0.460 13.39897 209 MET A N 1
ATOM 1584 C CA A MET A 1 209 ? 5.28900 21.87000 -21.49100 0.540 13.24106 209 MET A CA 1
ATOM 1585 C CA B MET A 1 209 ? 5.26200 21.87900 -21.48100 0.460 14.24118 209 MET A CA 1
ATOM 1586 C C A MET A 1 209 ? 6.07200 21.23000 -22.62600 0.540 15.60977 209 MET A C 1
ATOM 1587 C C B MET A 1 209 ? 6.09400 21.28400 -22.60400 0.460 17.00993 209 MET A C 1
ATOM 1588 O O A MET A 1 209 ? 5.99800 21.69700 -23.76300 0.540 18.00742 209 MET A O 1
ATOM 1589 O O B MET A 1 209 ? 5.84500 21.57100 -23.77600 0.460 18.98386 209 MET A O 1
ATOM 1598 N N A SER A 1 210 ? 6.82800 20.17800 -22.31900 0.540 16.14404 210 SER A N 1
ATOM 1599 N N B SER A 1 210 ? 7.08200 20.46400 -22.24700 0.460 18.56275 210 SER A N 1
ATOM 1600 C CA A SER A 1 210 ? 7.60600 19.44100 -23.30200 0.540 18.22061 210 SER A CA 1
ATOM 1601 C CA B SER A 1 210 ? 8.16100 20.13400 -23.16600 0.460 20.84987 210 SER A CA 1
ATOM 1602 C C A SER A 1 210 ? 7.25200 17.96500 -23.18800 0.540 16.65726 210 SER A C 1
ATOM 1603 C C B SER A 1 210 ? 8.08800 18.73800 -23.76400 0.460 21.44204 210 SER A C 1
ATOM 1604 O O A SER A 1 210 ? 6.73100 17.51900 -22.16600 0.540 17.56526 210 SER A O 1
ATOM 1605 O O B SER A 1 210 ? 8.67100 18.51800 -24.83000 0.460 22.09475 210 SER A O 1
ATOM 1610 N N A SER A 1 211 ? 7.53000 17.20400 -24.25300 0.540 21.37888 211 SER A N 1
ATOM 1611 N N B SER A 1 211 ? 7.41700 17.79000 -23.11000 0.460 21.83420 211 SER A N 1
ATOM 1612 C CA A SER A 1 211 ? 7.33500 15.75400 -24.23900 0.540 24.48978 211 SER A CA 1
ATOM 1613 C CA B SER A 1 211 ? 7.21700 16.46400 -23.70500 0.460 23.74758 211 SER A CA 1
ATOM 1614 C C A SER A 1 211 ? 5.93600 15.38300 -23.73800 0.540 23.30279 211 SER A C 1
ATOM 1615 C C B SER A 1 211 ? 5.83700 15.98800 -23.25200 0.460 23.35280 211 SER A C 1
ATOM 1616 O O A SER A 1 211 ? 5.75800 14.50500 -22.89100 0.540 23.35543 211 SER A O 1
ATOM 1617 O O B SER A 1 211 ? 5.68600 15.43100 -22.16400 0.460 23.39754 211 SER A O 1
ATOM 1622 N N A LEU A 1 212 ? 4.93800 16.09500 -24.25200 0.540 20.35507 212 LEU A N 1
ATOM 1623 N N B LEU A 1 212 ? 4.84700 16.22100 -24.10300 0.460 20.83671 212 LEU A N 1
ATOM 1624 C CA A LEU A 1 212 ? 3.56600 15.93000 -23.78700 0.540 18.95227 212 LEU A CA 1
ATOM 1625 C CA B LEU A 1 212 ? 3.45700 16.00100 -23.74400 0.460 19.39180 212 LEU A CA 1
ATOM 1626 C C A LEU A 1 212 ? 3.07300 14.50300 -24.00800 0.540 18.86805 212 LEU A C 1
ATOM 1627 C C B LEU A 1 212 ? 3.03200 14.56300 -24.01100 0.460 19.04702 212 LEU A C 1
ATOM 1628 O O A LEU A 1 212 ? 3.52000 13.79700 -24.92000 0.540 21.04989 212 LEU A O 1
ATOM 1629 O O B LEU A 1 212 ? 3.49300 13.91200 -24.95500 0.460 21.23939 212 LEU A O 1
ATOM 1638 N N . ARG A 1 213 ? 2.14200 14.07500 -23.15500 1.000 18.39168 213 ARG A N 1
ATOM 1639 C CA . ARG A 1 213 ? 1.57700 12.73700 -23.22000 1.000 19.44180 213 ARG A CA 1
ATOM 1640 C C . ARG A 1 213 ? 0.06700 12.86000 -23.35000 1.000 19.52339 213 ARG A C 1
ATOM 1641 O O . ARG A 1 213 ? -0.51900 13.88800 -23.00700 1.000 19.58393 213 ARG A O 1
ATOM 1649 N N A SER A 1 214 ? -0.56300 11.79400 -23.84200 0.600 21.32361 214 SER A N 1
ATOM 1650 N N B SER A 1 214 ? -0.56600 11.79400 -23.84300 0.400 21.12359 214 SER A N 1
ATOM 1651 C CA A SER A 1 214 ? -2.00400 11.83600 -24.07600 0.600 21.82367 214 SER A CA 1
ATOM 1652 C CA B SER A 1 214 ? -2.00800 11.84000 -24.07900 0.400 21.85788 214 SER A CA 1
ATOM 1653 C C A SER A 1 214 ? -2.76200 12.17400 -22.80000 0.600 20.77618 214 SER A C 1
ATOM 1654 C C B SER A 1 214 ? -2.77500 12.15900 -22.80200 0.400 21.05516 214 SER A C 1
ATOM 1655 O O A SER A 1 214 ? -3.73200 12.94300 -22.82800 0.600 21.45784 214 SER A O 1
ATOM 1656 O O B SER A 1 214 ? -3.77300 12.88900 -22.83500 0.400 21.62365 214 SER A O 1
ATOM 1661 N N . GLU A 1 215 ? -2.31600 11.63900 -21.66400 1.000 21.51574 215 GLU A N 1
ATOM 1662 C CA . GLU A 1 215 ? -3.00300 11.87900 -20.40200 1.000 20.50772 215 GLU A CA 1
ATOM 1663 C C . GLU A 1 215 ? -2.83100 13.30200 -19.88000 1.000 16.95466 215 GLU A C 1
ATOM 1664 O O . GLU A 1 215 ? -3.44800 13.65000 -18.86600 1.000 18.13112 215 GLU A O 1
ATOM 1670 N N . ASP A 1 216 ? -1.99800 14.12100 -20.52800 1.000 15.88348 216 ASP A N 1
ATOM 1671 C CA . ASP A 1 216 ? -1.93500 15.54200 -20.20900 1.000 14.72808 216 ASP A CA 1
ATOM 1672 C C . ASP A 1 216 ? -3.09600 16.33600 -20.81000 1.000 13.82008 216 ASP A C 1
ATOM 1673 O O . ASP A 1 216 ? -3.22400 17.53000 -20.52800 1.000 13.27001 216 ASP A O 1
ATOM 1678 N N . THR A 1 217 ? -3.92900 15.72200 -21.64700 1.000 13.45951 217 THR A N 1
ATOM 1679 C CA . THR A 1 217 ? -5.08400 16.42200 -22.20000 1.000 12.90681 217 THR A CA 1
ATOM 1680 C C . THR A 1 217 ? -6.00300 16.90200 -21.08200 1.000 12.95945 217 THR A C 1
ATOM 1681 O O . THR A 1 217 ? -6.49800 16.10400 -20.27600 1.000 13.94641 217 THR A O 1
ATOM 1685 N N . ALA A 1 218 ? -6.24700 18.21100 -21.04000 1.000 11.51454 218 ALA A N 1
ATOM 1686 C CA . ALA A 1 218 ? -7.00600 18.77700 -19.93300 1.000 10.60127 218 ALA A CA 1
ATOM 1687 C C . ALA A 1 218 ? -7.15000 20.27400 -20.16200 1.000 9.91171 218 ALA A C 1
ATOM 1688 O O . ALA A 1 218 ? -6.48500 20.86200 -21.02000 1.000 10.95658 218 ALA A O 1
ATOM 1690 N N . MET A 1 219 ? -8.01900 20.89100 -19.36600 1.000 9.10372 219 MET A N 1
ATOM 1691 C CA . MET A 1 219 ? -8.10700 22.34500 -19.30300 1.000 9.66958 219 MET A CA 1
ATOM 1692 C C . MET A 1 219 ? -7.14600 22.80600 -18.21500 1.000 9.62221 219 MET A C 1
ATOM 1693 O O . MET A 1 219 ? -7.21500 22.32500 -17.07500 1.000 10.13806 219 MET A O 1
ATOM 1698 N N . TYR A 1 220 ? -6.24100 23.72100 -18.55100 1.000 9.35112 220 TYR A N 1
ATOM 1699 C CA . TYR A 1 220 ? -5.22000 24.17100 -17.59900 1.000 10.04068 220 TYR A CA 1
ATOM 1700 C C . TYR A 1 220 ? -5.60800 25.52500 -17.02100 1.000 9.78802 220 TYR A C 1
ATOM 1701 O O . TYR A 1 220 ? -5.73100 26.50700 -17.76000 1.000 11.31715 220 TYR A O 1
ATOM 1710 N N . HIS A 1 221 ? -5.83100 25.56900 -15.71300 1.000 9.63273 221 HIS A N 1
ATOM 1711 C CA . HIS A 1 221 ? -6.24800 26.76900 -15.00900 1.000 9.97751 221 HIS A CA 1
ATOM 1712 C C . HIS A 1 221 ? -5.09700 27.32600 -14.19400 1.000 9.91698 221 HIS A C 1
ATOM 1713 O O . HIS A 1 221 ? -4.38200 26.58700 -13.49800 1.000 10.94868 221 HIS A O 1
ATOM 1720 N N A CYS A 1 222 ? -4.89200 28.62300 -14.26600 0.550 9.91171 222 CYS A N 1
ATOM 1721 N N B CYS A 1 222 ? -4.98100 28.64600 -14.26400 0.450 9.61694 222 CYS A N 1
ATOM 1722 C CA A CYS A 1 222 ? -3.96900 29.21700 -13.32000 0.550 10.80919 222 CYS A CA 1
ATOM 1723 C CA B CYS A 1 222 ? -4.12100 29.44200 -13.40900 0.450 10.73023 222 CYS A CA 1
ATOM 1724 C C A CYS A 1 222 ? -4.74700 29.76600 -12.13800 0.550 11.00395 222 CYS A C 1
ATOM 1725 C C B CYS A 1 222 ? -4.85700 29.73100 -12.10500 0.450 10.00646 222 CYS A C 1
ATOM 1726 O O A CYS A 1 222 ? -5.85500 30.29100 -12.28500 0.550 12.85680 222 CYS A O 1
ATOM 1727 O O B CYS A 1 222 ? -6.04900 30.04800 -12.11800 0.450 9.95909 222 CYS A O 1
ATOM 1732 N N . THR A 1 223 ? -4.15700 29.61500 -10.96700 1.000 9.93014 223 THR A N 1
ATOM 1733 C CA . THR A 1 223 ? -4.76500 29.97000 -9.69600 1.000 10.49336 223 THR A CA 1
ATOM 1734 C C . THR A 1 223 ? -3.79900 30.80100 -8.86600 1.000 10.90657 223 THR A C 1
ATOM 1735 O O . THR A 1 223 ? -2.57700 30.64000 -8.94500 1.000 12.19883 223 THR A O 1
ATOM 1739 N N . ARG A 1 224 ? -4.36400 31.68200 -8.05000 1.000 11.02237 224 ARG A N 1
ATOM 1740 C CA . ARG A 1 224 ? -3.59700 32.44300 -7.07800 1.000 11.62771 224 ARG A CA 1
ATOM 1741 C C . ARG A 1 224 ? -3.63800 31.72700 -5.73600 1.000 12.35411 224 ARG A C 1
ATOM 1742 O O . ARG A 1 224 ? -4.70700 31.27400 -5.30200 1.000 13.12526 224 ARG A O 1
ATOM 1750 N N . GLY A 1 225 ? -2.4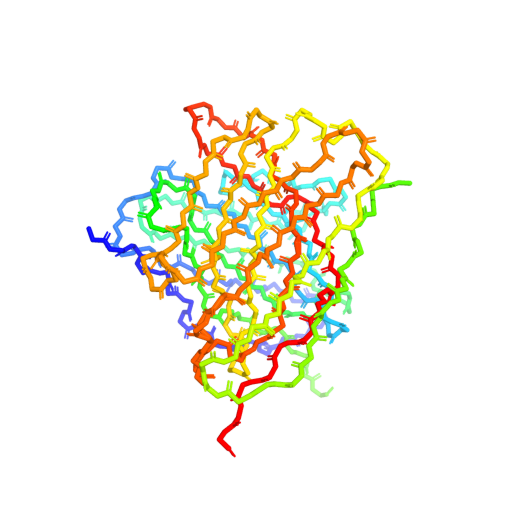8200 31.60600 -5.09900 1.000 12.33832 225 GLY A N 1
ATOM 1751 C CA . GLY A 1 225 ? -2.38700 30.97300 -3.79700 1.000 12.85417 225 GLY A CA 1
ATOM 1752 C C . GLY A 1 225 ? -2.37600 32.02000 -2.70000 1.000 14.29119 225 GLY A C 1
ATOM 1753 O O . GLY A 1 225 ? -1.55700 32.94300 -2.71700 1.000 17.88372 225 GLY A O 1
ATOM 1754 N N . ALA A 1 226 ? -3.28100 31.85300 -1.73300 1.000 14.07537 226 ALA A N 1
ATOM 1755 C CA . ALA A 1 226 ? -3.30500 32.67400 -0.52700 1.000 16.30195 226 ALA A CA 1
ATOM 1756 C C . ALA A 1 226 ? -2.74100 31.86300 0.63100 1.000 15.95718 226 ALA A C 1
ATOM 1757 O O . ALA A 1 226 ? -3.21700 30.76000 0.90900 1.000 15.96770 226 ALA A O 1
ATOM 1759 N N . LEU A 1 227 ? -1.73500 32.40500 1.30900 1.000 17.02836 227 LEU A N 1
ATOM 1760 C CA . LEU A 1 227 ? -1.13600 31.66500 2.41100 1.000 18.40747 227 LEU A CA 1
ATOM 1761 C C . LEU A 1 227 ? -2.06700 31.70600 3.61400 1.000 19.52076 227 LEU A C 1
ATOM 1762 O O . LEU A 1 227 ? -2.42300 32.78300 4.10200 1.000 22.23424 227 LEU A O 1
ATOM 1767 N N . VAL A 1 228 ? -2.49800 30.53300 4.06300 1.000 16.94940 228 VAL A N 1
ATOM 1768 C CA . VAL A 1 228 ? -3.40000 30.42600 5.20700 1.000 17.17048 228 VAL A CA 1
ATOM 1769 C C . VAL A 1 228 ? -2.62700 30.22900 6.49400 1.000 19.17072 228 VAL A C 1
ATOM 1770 O O . VAL A 1 228 ? -2.91100 30.87200 7.50800 1.000 20.68406 228 VAL A O 1
ATOM 1774 N N . ARG A 1 229 ? -1.63800 29.34100 6.48000 1.000 18.85752 229 ARG A N 1
ATOM 1775 C CA . ARG A 1 229 ? -0.82900 29.12800 7.67000 1.000 20.73670 229 ARG A CA 1
ATOM 1776 C C . ARG A 1 229 ? 0.56800 28.72700 7.22400 1.000 20.35507 229 ARG A C 1
ATOM 1777 O O . ARG A 1 229 ? 0.72000 27.92100 6.29900 1.000 19.91291 229 ARG A O 1
ATOM 1785 N N . LEU A 1 230 ? 1.58100 29.32000 7.85000 1.000 20.65248 230 LEU A N 1
ATOM 1786 C CA . LEU A 1 230 ? 2.95700 28.94600 7.58900 1.000 20.61300 230 LEU A CA 1
ATOM 1787 C C . LEU A 1 230 ? 3.20400 27.51300 8.06200 1.000 21.17096 230 LEU A C 1
ATOM 1788 O O . LEU A 1 230 ? 2.55600 27.04100 9.00400 1.000 22.16582 230 LEU A O 1
ATOM 1793 N N . PRO A 1 231 ? 4.15900 26.79900 7.44000 1.000 20.54720 231 PRO A N 1
ATOM 1794 C CA . PRO A 1 231 ? 5.00600 27.28700 6.34200 1.000 19.94976 231 PRO A CA 1
ATOM 1795 C C . PRO A 1 231 ? 4.37700 27.28000 4.94400 1.000 19.09176 231 PRO A C 1
ATOM 1796 O O . PRO A 1 231 ? 4.78000 28.10300 4.11700 1.000 20.07083 231 PRO A O 1
ATOM 1800 N N . HIS A 1 232 ? 3.42500 26.39100 4.65800 1.000 17.16785 232 HIS A N 1
ATOM 1801 C CA . HIS A 1 232 ? 2.99400 26.31000 3.26300 1.000 16.72832 232 HIS A CA 1
ATOM 1802 C C . HIS A 1 232 ? 1.58700 25.75800 3.08000 1.000 14.79651 232 HIS A C 1
ATOM 1803 O O . HIS A 1 232 ? 1.34800 24.98900 2.14500 1.000 14.38857 232 HIS A O 1
ATOM 1810 N N . TYR A 1 233 ? 0.65500 26.13600 3.94700 1.000 14.24118 233 TYR A N 1
ATOM 1811 C CA . TYR A 1 233 ? -0.75100 25.78100 3.75100 1.000 13.13052 233 TYR A CA 1
ATOM 1812 C C . TYR A 1 233 ? -1.41900 26.93500 3.01100 1.000 13.07525 233 TYR A C 1
ATOM 1813 O O . TYR A 1 233 ? -1.56100 28.03400 3.56600 1.000 13.74639 233 TYR A O 1
ATOM 1822 N N . TYR A 1 234 ? -1.83300 26.67600 1.76600 1.000 12.57519 234 TYR A N 1
ATOM 1823 C CA . TYR A 1 234 ? -2.44700 27.66700 0.90600 1.000 12.55414 234 TYR A CA 1
ATOM 1824 C C . TYR A 1 234 ? -3.88900 27.29800 0.58600 1.000 12.02513 234 TYR A C 1
ATOM 1825 O O . TYR A 1 234 ? -4.28100 26.12700 0.59900 1.000 12.06987 234 TYR A O 1
ATOM 1834 N N . SER A 1 235 ? -4.67000 28.31900 0.25100 1.000 12.66204 235 SER A N 1
ATOM 1835 C CA . SER A 1 235 ? -5.90500 28.14300 -0.49800 1.000 12.09619 235 SER A CA 1
ATOM 1836 C C . SER A 1 235 ? -5.68600 28.70600 -1.89900 1.000 11.21450 235 SER A C 1
ATOM 1837 O O . SER A 1 235 ? -4.79100 29.52100 -2.12600 1.000 14.14380 235 SER A O 1
ATOM 1840 N N A MET A 1 236 ? -6.51600 28.26300 -2.83900 0.500 10.68286 236 MET A N 1
ATOM 1841 N N B MET A 1 236 ? -6.50200 28.25500 -2.84400 0.500 10.48547 236 MET A N 1
ATOM 1842 C CA A MET A 1 236 ? -6.47200 28.76400 -4.21200 0.500 11.01448 236 MET A CA 1
ATOM 1843 C CA B MET A 1 236 ? -6.45200 28.78600 -4.20300 0.500 10.30387 236 MET A CA 1
ATOM 1844 C C A MET A 1 236 ? -7.64100 29.74000 -4.31600 0.500 11.24872 236 MET A C 1
ATOM 1845 C C B MET A 1 236 ? -7.63200 29.74200 -4.31200 0.500 10.90657 236 MET A C 1
ATOM 1846 O O A MET A 1 236 ? -8.77300 29.35600 -4.59900 0.500 11.78036 236 MET A O 1
ATOM 1847 O O B MET A 1 236 ? -8.76000 29.34400 -4.59200 0.500 11.29346 236 MET A O 1
ATOM 1856 N N . ASP A 1 237 ? -7.37100 31.01700 -4.03500 1.000 11.89090 237 ASP A N 1
ATOM 1857 C CA . ASP A 1 237 ? -8.46500 31.95900 -3.82300 1.000 13.35423 237 ASP A CA 1
ATOM 1858 C C . ASP A 1 237 ? -8.99400 32.62300 -5.08100 1.000 12.82259 237 ASP A C 1
ATOM 1859 O O . ASP A 1 237 ? -10.06900 33.22700 -5.02000 1.000 15.19919 237 ASP A O 1
ATOM 1864 N N . TYR A 1 238 ? -8.30900 32.49300 -6.21600 1.000 12.24621 238 TYR A N 1
ATOM 1865 C CA . TYR A 1 238 ? -8.82800 32.97600 -7.48700 1.000 13.91483 238 TYR A CA 1
ATOM 1866 C C . TYR A 1 238 ? -8.36500 32.03700 -8.58700 1.000 12.87260 238 TYR A C 1
ATOM 1867 O O . TYR A 1 238 ? -7.21600 31.57800 -8.57600 1.000 12.34885 238 TYR A O 1
ATOM 1876 N N . TRP A 1 239 ? -9.27400 31.76400 -9.53200 1.000 12.36201 239 TRP A N 1
ATOM 1877 C CA . TRP A 1 239 ? -9.05900 30.82600 -10.63200 1.000 10.59074 239 TRP A CA 1
ATOM 1878 C C . TRP A 1 239 ? -9.37900 31.50500 -11.95700 1.000 11.60402 239 TRP A C 1
ATOM 1879 O O . TRP A 1 239 ? -10.40000 32.18900 -12.07600 1.000 14.46752 239 TRP A O 1
ATOM 1890 N N . GLY A 1 240 ? -8.54200 31.26800 -12.97600 1.000 10.91973 240 GLY A N 1
ATOM 1891 C CA . GLY A 1 240 ? -8.89600 31.66900 -14.32200 1.000 11.28820 240 GLY A CA 1
ATOM 1892 C C . GLY A 1 240 ? -9.84400 30.65600 -14.94700 1.000 12.32253 240 GLY A C 1
ATOM 1893 O O . GLY A 1 240 ? -10.10900 29.58700 -14.39700 1.000 12.87786 240 GLY A O 1
ATOM 1894 N N . GLN A 1 241 ? -10.33100 30.99200 -16.15100 1.000 13.65690 241 GLN A N 1
ATOM 1895 C CA . GLN A 1 241 ? -11.25900 30.13600 -16.87900 1.000 14.51227 241 GLN A CA 1
ATOM 1896 C C . GLN A 1 241 ? -10.57400 29.00000 -17.62500 1.000 13.53583 241 GLN A C 1
ATOM 1897 O O . GLN A 1 241 ? -11.26400 28.07000 -18.06000 1.000 15.57292 241 GLN A O 1
ATOM 1903 N N . GLY A 1 242 ? -9.25900 29.06200 -17.80800 1.000 12.97524 242 GLY A N 1
ATOM 1904 C CA . GLY A 1 242 ? -8.50600 27.94100 -18.32900 1.000 12.72521 242 GLY A CA 1
ATOM 1905 C C . GLY A 1 242 ? -8.13800 28.09800 -19.79800 1.000 12.75679 242 GLY A C 1
ATOM 1906 O O . GLY A 1 242 ? -8.71800 28.89500 -20.54500 1.000 14.19907 242 GLY A O 1
ATOM 1907 N N . THR A 1 243 ? -7.13500 27.32800 -20.20400 1.000 12.05671 243 THR A N 1
ATOM 1908 C CA . THR A 1 243 ? -6.78100 27.16900 -21.60800 1.000 12.44623 243 THR A CA 1
ATOM 1909 C C . THR A 1 243 ? -6.64700 25.67400 -21.88600 1.000 12.61993 243 THR A C 1
ATOM 1910 O O . THR A 1 243 ? -6.09900 24.93700 -21.07000 1.000 12.58835 243 THR A O 1
ATOM 1914 N N A SER A 1 244 ? -7.14700 25.23600 -23.04000 0.720 12.88576 244 SER A N 1
ATOM 1915 N N B SER A 1 244 ? -7.16300 25.22700 -23.02600 0.280 12.73047 244 SER A N 1
ATOM 1916 C CA A SER A 1 244 ? -7.28700 23.81900 -23.34800 0.720 13.43319 244 SER A CA 1
ATOM 1917 C CA B SER A 1 244 ? -7.28800 23.80100 -23.29700 0.280 12.91471 244 SER A CA 1
ATOM 1918 C C A SER A 1 244 ? -6.02000 23.26700 -23.99300 0.720 13.54110 244 SER A C 1
ATOM 1919 C C B SER A 1 244 ? -6.04200 23.25900 -23.98700 0.280 13.48056 244 SER A C 1
ATOM 1920 O O A SER A 1 244 ? -5.49700 23.84600 -24.95200 0.720 16.30195 244 SER A O 1
ATOM 1921 O O B SER A 1 244 ? -5.55200 23.84500 -24.95800 0.280 14.72545 244 SER A O 1
ATOM 1926 N N . VAL A 1 245 ? -5.55100 22.12500 -23.49300 1.000 13.75428 245 VAL A N 1
ATOM 1927 C CA . VAL A 1 245 ? -4.44300 21.39000 -24.09500 1.000 13.89640 245 VAL A CA 1
ATOM 1928 C C . VAL A 1 245 ? -4.96700 20.03700 -24.54800 1.000 14.93074 245 VAL A C 1
ATOM 1929 O O . VAL A 1 245 ? -5.52700 19.28800 -23.74100 1.000 15.46501 245 VAL A O 1
ATOM 1933 N N . THR A 1 246 ? -4.77100 19.70900 -25.82700 1.000 17.17311 246 THR A N 1
ATOM 1934 C CA . THR A 1 246 ? -5.17800 18.40900 -26.34900 1.000 18.86542 246 THR A CA 1
ATOM 1935 C C . THR A 1 246 ? -3.95800 17.71700 -26.93400 1.000 20.38402 246 THR A C 1
ATOM 1936 O O . THR A 1 246 ? -3.26800 18.29400 -27.77900 1.000 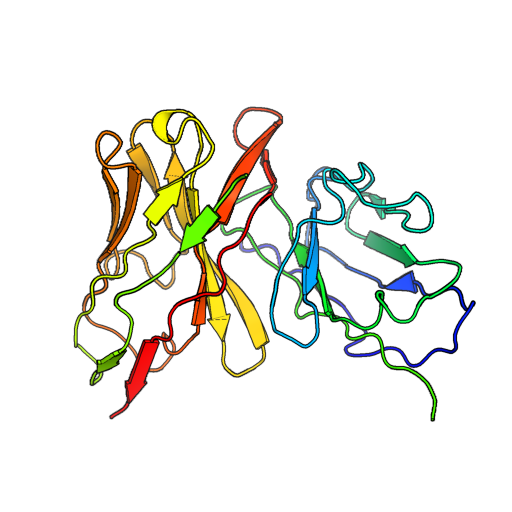21.53942 246 THR A O 1
ATOM 1940 N N . VAL A 1 247 ? -3.67900 16.50100 -26.46800 1.000 21.13674 247 VAL A N 1
ATOM 1941 C CA . VAL A 1 247 ? -2.53400 15.71900 -26.93900 1.000 21.90789 247 VAL A CA 1
ATOM 1942 C C . VAL A 1 247 ? -3.07900 14.46100 -27.58900 1.000 25.67939 247 VAL A C 1
ATOM 1943 O O . VAL A 1 247 ? -3.59700 13.57500 -26.89900 1.000 26.38474 247 VAL A O 1
ATOM 1947 N N . SER A 1 248 ? -2.93100 14.35400 -28.90600 1.000 27.98230 248 SER A N 1
ATOM 1948 C CA . SER A 1 248 ? -3.58300 13.27500 -29.63500 1.000 33.19345 248 SER A CA 1
ATOM 1949 C C . SER A 1 248 ? -2.64600 12.66700 -30.66600 1.000 38.22827 248 SER A C 1
ATOM 1950 O O . SER A 1 248 ? -1.93400 13.38600 -31.37000 1.000 36.06485 248 SER A O 1
ATOM 1953 N N . SER A 1 249 ? -2.67600 11.33900 -30.75900 1.000 43.86842 249 SER A N 1
ATOM 1954 C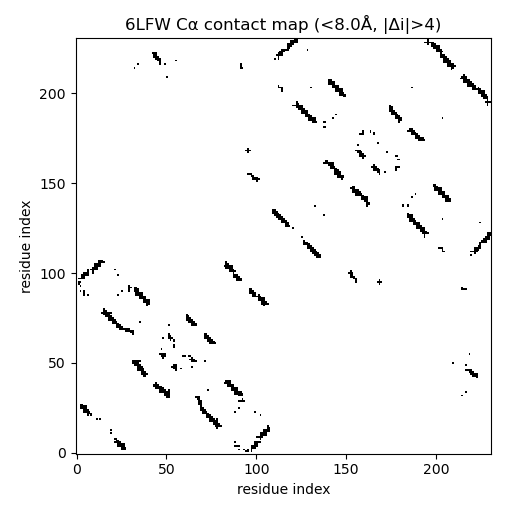 CA . SER A 1 249 ? -1.87200 10.59700 -31.73200 1.000 49.41908 249 SER A CA 1
ATOM 1955 C C . SER A 1 249 ? -2.19500 11.00900 -33.16700 1.000 51.20877 249 SER A C 1
ATOM 1956 O O . SER A 1 249 ? -3.34300 10.92000 -33.60700 1.000 51.72725 249 SER A O 1
#